Protein AF-0000000076519082 (afdb_homodimer)

Organism: Hydatigena taeniaeformis (NCBI:txid6205)

Radius of gyration: 48.95 Å; Cα contacts (8 Å, |Δi|>4): 158; chains: 2; bounding box: 69×138×195 Å

Structure (mmCIF, N/CA/C/O backbone):
data_AF-0000000076519082-model_v1
#
loop_
_entity.id
_entity.type
_entity.pdbx_description
1 polymer 'BHLH domain-contai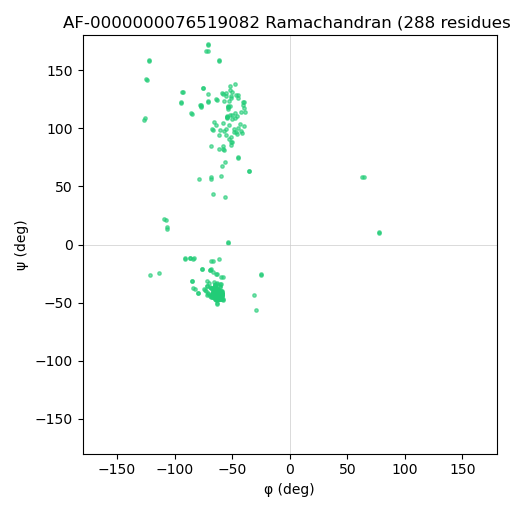ning protein'
#
loop_
_atom_site.group_PDB
_atom_site.id
_atom_site.type_symbol
_atom_site.label_atom_id
_atom_site.label_alt_id
_atom_site.label_comp_id
_atom_site.label_asym_id
_atom_site.label_entity_id
_atom_site.label_seq_id
_atom_site.pdbx_PDB_ins_code
_atom_site.Cartn_x
_atom_site.Cartn_y
_atom_site.Cartn_z
_atom_site.occupancy
_atom_site.B_iso_or_equiv
_atom_site.auth_seq_id
_atom_site.auth_comp_id
_atom_site.auth_asym_id
_atom_site.auth_atom_id
_atom_site.pdbx_PDB_model_num
ATOM 1 N N . MET A 1 1 ? -27.688 25.297 129.75 1 27.44 1 MET A N 1
ATOM 2 C CA . MET A 1 1 ? -27.562 26.375 128.875 1 27.44 1 MET A CA 1
ATOM 3 C C . MET A 1 1 ? -28.172 25.984 127.5 1 27.44 1 MET A C 1
ATOM 5 O O . MET A 1 1 ? -27.953 24.875 127 1 27.44 1 MET A O 1
ATOM 9 N N . GLU A 1 2 ? -29.281 26.625 127.125 1 27.69 2 GLU A N 1
ATOM 10 C CA . GLU A 1 2 ? -30.469 26.516 126.25 1 27.69 2 GLU A CA 1
ATOM 11 C C . GLU A 1 2 ? -30.094 26.578 124.812 1 27.69 2 GLU A C 1
ATOM 13 O O . GLU A 1 2 ? -29.719 27.641 124.312 1 27.69 2 GLU A O 1
ATOM 18 N N . PHE A 1 3 ? -29.219 25.641 124.375 1 32.06 3 PHE A N 1
ATOM 19 C CA . PHE A 1 3 ? -28.578 25.656 123.062 1 32.06 3 PHE A CA 1
ATOM 20 C C . PHE A 1 3 ? -29.609 25.641 121.938 1 32.06 3 PHE A C 1
ATOM 22 O O . PHE A 1 3 ? -30.266 24.609 121.688 1 32.06 3 PHE A O 1
ATOM 29 N N . LEU A 1 4 ? -30.375 26.766 121.812 1 27.61 4 LEU A N 1
ATOM 30 C CA . LEU A 1 4 ? -31.516 27.047 120.938 1 27.61 4 LEU A CA 1
ATOM 31 C C . LEU A 1 4 ? -31.156 26.781 119.5 1 27.61 4 LEU A C 1
ATOM 33 O O . LEU A 1 4 ? -30.016 27.031 119.062 1 27.61 4 LEU A O 1
ATOM 37 N N . GLY A 1 5 ? -31.797 25.828 118.812 1 29.09 5 GLY A N 1
ATOM 38 C CA . GLY A 1 5 ? -31.969 25.094 117.562 1 29.09 5 GLY A CA 1
ATOM 39 C C . GLY A 1 5 ? -32.25 25.984 116.375 1 29.09 5 GLY A C 1
ATOM 40 O O . GLY A 1 5 ? -33.375 25.984 115.875 1 29.09 5 GLY A O 1
ATOM 41 N N . MET A 1 6 ? -31.484 27.188 116.312 1 27.28 6 MET A N 1
ATOM 42 C CA . MET A 1 6 ? -32.031 28.203 115.438 1 27.28 6 MET A CA 1
ATOM 43 C C . MET A 1 6 ? -32.188 27.656 114.062 1 27.28 6 MET A C 1
ATOM 45 O O . MET A 1 6 ? -31.375 26.859 113.562 1 27.28 6 MET A O 1
ATOM 49 N N . HIS A 1 7 ? -33.375 27.688 113.5 1 26.06 7 HIS A N 1
ATOM 50 C CA . HIS A 1 7 ? -34.125 27.266 112.312 1 26.06 7 HIS A CA 1
ATOM 51 C C . HIS A 1 7 ? -33.656 27.953 111.062 1 26.06 7 HIS A C 1
ATOM 53 O O . HIS A 1 7 ? -34.25 27.828 110 1 26.06 7 HIS A O 1
ATOM 59 N N . ASP A 1 8 ? -32.312 28.141 110.75 1 27.12 8 ASP A N 1
ATOM 60 C CA . ASP A 1 8 ? -32.062 29.125 109.75 1 27.12 8 ASP A CA 1
ATOM 61 C C . ASP A 1 8 ? -32.656 28.656 108.375 1 27.12 8 ASP A C 1
ATOM 63 O O . ASP A 1 8 ? -32.5 27.5 108 1 27.12 8 ASP A O 1
ATOM 67 N N . THR A 1 9 ? -33.75 29.203 107.938 1 28.69 9 THR A N 1
ATOM 68 C CA . THR A 1 9 ? -34.656 29.094 106.812 1 28.69 9 THR A CA 1
ATOM 69 C C . THR A 1 9 ? -33.906 29.375 105.5 1 28.69 9 THR A C 1
ATOM 71 O O . THR A 1 9 ? -33.562 30.516 105.188 1 28.69 9 THR A O 1
ATOM 74 N N . SER A 1 10 ? -32.844 28.641 105.125 1 30.78 10 SER A N 1
ATOM 75 C CA . SER A 1 10 ? -32.031 28.953 104 1 30.78 10 SER A CA 1
ATOM 76 C C . SER A 1 10 ? -32.875 28.922 102.688 1 30.78 10 SER A C 1
ATOM 78 O O . SER A 1 10 ? -33.531 27.922 102.438 1 30.78 10 SER A O 1
ATOM 80 N N . SER A 1 11 ? -33.406 30.078 102.25 1 32.19 11 SER A N 1
ATOM 81 C CA . SER A 1 11 ? -34.25 30.391 101.125 1 32.19 11 SER A CA 1
ATOM 82 C C . SER A 1 11 ? -33.625 29.906 99.812 1 32.19 11 SER A C 1
ATOM 84 O O . SER A 1 11 ? -32.438 30.062 99.625 1 32.19 11 SER A O 1
ATOM 86 N N . PRO A 1 12 ? -34.188 28.891 99.188 1 33.72 12 PRO A N 1
ATOM 87 C CA . PRO A 1 12 ? -33.75 28.219 97.938 1 33.72 12 PRO A CA 1
ATOM 88 C C . PRO A 1 12 ? -33.656 29.172 96.75 1 33.72 12 PRO A C 1
ATOM 90 O O . PRO A 1 12 ? -34.625 29.906 96.5 1 33.72 12 PRO A O 1
ATOM 93 N N . ASN A 1 13 ? -32.531 29.969 96.562 1 27.84 13 ASN A N 1
ATOM 94 C CA . ASN A 1 13 ? -32.375 30.906 95.438 1 27.84 13 ASN A CA 1
ATOM 95 C C . ASN A 1 13 ? -32.719 30.266 94.125 1 27.84 13 ASN A C 1
ATOM 97 O O . ASN A 1 13 ? -32.219 29.172 93.812 1 27.84 13 ASN A O 1
ATOM 101 N N . THR A 1 14 ? -33.812 30.609 93.5 1 30.12 14 THR A N 1
ATOM 102 C CA . THR A 1 14 ? -34.469 30.297 92.25 1 30.12 14 THR A CA 1
ATOM 103 C C . THR A 1 14 ? -33.531 30.578 91.062 1 30.12 14 THR A C 1
ATOM 105 O O . THR A 1 14 ? -33.156 31.734 90.812 1 30.12 14 THR A O 1
ATOM 108 N N . GLN A 1 15 ? -32.5 29.766 90.875 1 27.22 15 GLN A N 1
ATOM 109 C CA . GLN A 1 15 ? -31.562 29.938 89.75 1 27.22 15 GLN A CA 1
ATOM 110 C C . GLN A 1 15 ? -32.281 30.062 88.438 1 27.22 15 GLN A C 1
ATOM 112 O O . GLN A 1 15 ? -33.094 29.203 88.062 1 27.22 15 GLN A O 1
ATOM 117 N N . SER A 1 16 ? -32.594 31.328 88 1 33.81 16 SER A N 1
ATOM 118 C CA . SER A 1 16 ? -33.219 31.688 86.75 1 33.81 16 SER A CA 1
ATOM 119 C C . SER A 1 16 ? -32.5 31.078 85.562 1 33.81 16 SER A C 1
ATOM 121 O O . SER A 1 16 ? -31.281 30.984 85.562 1 33.81 16 SER A O 1
ATOM 123 N N . SER A 1 17 ? -33.156 30.109 84.875 1 37.69 17 SER A N 1
ATOM 124 C CA . SER A 1 17 ? -32.688 29.344 83.75 1 37.69 17 SER A CA 1
ATOM 125 C C . SER A 1 17 ? -32.219 30.25 82.625 1 37.69 17 SER A C 1
ATOM 127 O O . SER A 1 17 ? -32.781 31.312 82.375 1 37.69 17 SER A O 1
ATOM 129 N N . PRO A 1 18 ? -30.875 30.281 82.375 1 43.44 18 PRO A N 1
ATOM 130 C CA . PRO A 1 18 ? -30.297 31.172 81.312 1 43.44 18 PRO A CA 1
ATOM 131 C C . PRO A 1 18 ? -31.062 31.141 80 1 43.44 18 PRO A C 1
ATOM 133 O O . PRO A 1 18 ? -31.734 30.156 79.75 1 43.44 18 PRO A O 1
ATOM 136 N N . PRO A 1 19 ? -31.469 32.281 79.5 1 44.75 19 PRO A N 1
ATOM 137 C CA . PRO A 1 19 ? -32.281 32.375 78.25 1 44.75 19 PRO A CA 1
ATOM 138 C C . PRO A 1 19 ? -31.734 31.562 77.125 1 44.75 19 PRO A C 1
ATOM 140 O O . PRO A 1 19 ? -30.547 31.25 77.125 1 44.75 19 PRO A O 1
ATOM 143 N N . PRO A 1 20 ? -32.625 30.875 76.375 1 45.44 20 PRO A N 1
ATOM 144 C CA . PRO A 1 20 ? -32.219 29.953 75.312 1 45.44 20 PRO A CA 1
ATOM 145 C C . PRO A 1 20 ? -31.312 30.609 74.25 1 45.44 20 PRO A C 1
ATOM 147 O O . PRO A 1 20 ? -31.328 31.828 74.125 1 45.44 20 PRO A O 1
ATOM 150 N N . PRO A 1 21 ? -30.141 30.016 73.938 1 44.5 21 PRO A N 1
ATOM 151 C CA . PRO A 1 21 ? -29.125 30.562 73.062 1 44.5 21 PRO A CA 1
ATOM 152 C C . PRO A 1 21 ? -29.734 31.016 71.688 1 44.5 21 PRO A C 1
ATOM 154 O O . PRO A 1 21 ? -30.766 30.516 71.312 1 44.5 21 PRO A O 1
ATOM 157 N N . PRO A 1 22 ? -29.516 32.281 71.25 1 41.47 22 PRO A N 1
ATOM 158 C CA . PRO A 1 22 ? -30.094 32.844 70 1 41.47 22 PRO A CA 1
ATOM 159 C C . PRO A 1 22 ? -29.859 31.953 68.812 1 41.47 22 PRO A C 1
ATOM 161 O O . PRO A 1 22 ? -28.922 31.156 68.75 1 41.47 22 PRO A O 1
ATOM 164 N N . LEU A 1 23 ? -30.938 31.562 68 1 37.94 23 LEU A N 1
ATOM 165 C CA . LEU A 1 23 ? -31 30.781 66.75 1 37.94 23 LEU A CA 1
ATOM 166 C C . LEU A 1 23 ? -30.031 31.328 65.688 1 37.94 23 LEU A C 1
ATOM 168 O O . LEU A 1 23 ? -30.031 32.531 65.438 1 37.94 23 LEU A O 1
ATOM 172 N N . CYS A 1 24 ? -28.766 30.859 65.688 1 39.31 24 CYS A N 1
ATOM 173 C CA . CYS A 1 24 ? -27.781 31.234 64.688 1 39.31 24 CYS A CA 1
ATOM 174 C C . CYS A 1 24 ? -28.359 31.188 63.25 1 39.31 24 CYS A C 1
ATOM 176 O O . CYS A 1 24 ? -29 30.203 62.875 1 39.31 24 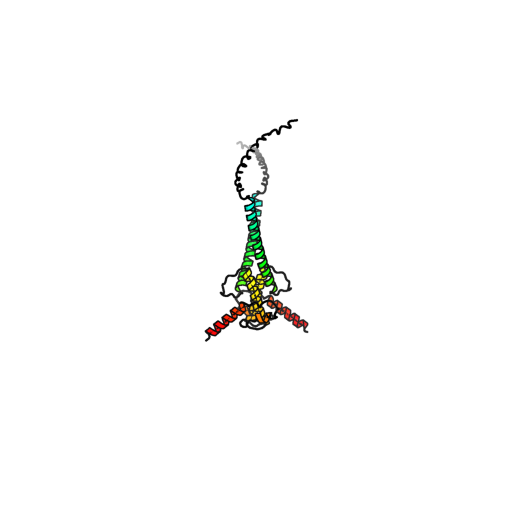CYS A O 1
ATOM 178 N N . ALA A 1 25 ? -28.734 32.344 62.688 1 40.88 25 ALA A N 1
ATOM 179 C CA . ALA A 1 25 ? -29.156 32.531 61.312 1 40.88 25 ALA A CA 1
ATOM 180 C C . ALA A 1 25 ? -28.172 31.875 60.344 1 40.88 25 ALA A C 1
ATOM 182 O O . ALA A 1 25 ? -26.969 32.062 60.469 1 40.88 25 ALA A O 1
ATOM 183 N N . SER A 1 26 ? -28.484 30.656 59.844 1 39.84 26 SER A N 1
ATOM 184 C CA . SER A 1 26 ? -27.75 29.938 58.844 1 39.84 26 SER A CA 1
ATOM 185 C C . SER A 1 26 ? -27.484 30.812 57.625 1 39.84 26 SER A C 1
ATOM 187 O O . SER A 1 26 ? -28.406 31.359 57.031 1 39.84 26 SER A O 1
ATOM 189 N N . ALA A 1 27 ? -26.375 31.625 57.656 1 44.94 27 ALA A N 1
ATOM 190 C CA . ALA A 1 27 ? -25.953 32.375 56.469 1 44.94 27 ALA A CA 1
ATOM 191 C C . ALA A 1 27 ? -25.922 31.484 55.219 1 44.94 27 ALA A C 1
ATOM 193 O O . ALA A 1 27 ? -25.547 30.312 55.312 1 44.94 27 ALA A O 1
ATOM 194 N N . SER A 1 28 ? -26.828 31.75 54.219 1 49.25 28 SER A N 1
ATOM 195 C CA . SER A 1 28 ? -26.922 31.109 52.906 1 49.25 28 SER A CA 1
ATOM 196 C C . SER A 1 28 ? -25.578 31.094 52.219 1 49.25 28 SER A C 1
ATOM 198 O O . SER A 1 28 ? -24.844 32.094 52.219 1 49.25 28 SER A O 1
ATOM 200 N N . PRO A 1 29 ? -24.938 29.953 52.031 1 51.03 29 PRO A N 1
ATOM 201 C CA . PRO A 1 29 ? -23.672 29.906 51.281 1 51.03 29 PRO A CA 1
ATOM 202 C C . PRO A 1 29 ? -23.719 30.703 50 1 51.03 29 PRO A C 1
ATOM 204 O O . PRO A 1 29 ? -24.719 30.656 49.281 1 51.03 29 PRO A O 1
ATOM 207 N N . SER A 1 30 ? -23.281 31.953 49.969 1 49.53 30 SER A N 1
ATOM 208 C CA . SER A 1 30 ? -23.125 32.719 48.719 1 49.53 30 SER A CA 1
ATOM 209 C C . SER A 1 30 ? -22.5 31.859 47.625 1 49.53 30 SER A C 1
ATOM 211 O O . SER A 1 30 ? -21.453 31.25 47.844 1 49.53 30 SER A O 1
ATOM 213 N N . LEU A 1 31 ? -23.266 31.266 46.719 1 49.94 31 LEU A N 1
ATOM 214 C CA . LEU A 1 31 ? -22.844 30.578 45.5 1 49.94 31 LEU A CA 1
ATOM 215 C C . LEU A 1 31 ? -21.797 31.391 44.781 1 49.94 31 LEU A C 1
ATOM 217 O O . LEU A 1 31 ? -22.078 32.5 44.281 1 49.94 31 LEU A O 1
ATOM 221 N N . MET A 1 32 ? -20.531 31.453 45.219 1 55.25 32 MET A N 1
ATOM 222 C CA . MET A 1 32 ? -19.469 32.031 44.375 1 55.25 32 MET A CA 1
ATOM 223 C C . MET A 1 32 ? -19.641 31.609 42.938 1 55.25 32 MET A C 1
ATOM 225 O O . MET A 1 32 ? -19.984 30.469 42.625 1 55.25 32 MET A O 1
ATOM 229 N N . PRO A 1 33 ? -19.812 32.5 42 1 58.88 33 PRO A N 1
ATOM 230 C CA . PRO A 1 33 ? -19.906 32.125 40.594 1 58.88 33 PRO A CA 1
ATOM 231 C C . PRO A 1 33 ? -18.797 31.141 40.188 1 58.88 33 PRO A C 1
ATOM 233 O O . PRO A 1 33 ? -17.734 31.109 40.812 1 58.88 33 PRO A O 1
ATOM 236 N N . PRO A 1 34 ? -19.125 30.125 39.625 1 59.34 34 PRO A N 1
ATOM 237 C CA . PRO A 1 34 ? -18.031 29.234 39.188 1 59.34 34 PRO A CA 1
ATOM 238 C C . PRO A 1 34 ? -16.844 30 38.625 1 59.34 34 PRO A C 1
ATOM 240 O O . PRO A 1 34 ? -17.031 30.953 37.844 1 59.34 34 PRO A O 1
ATOM 243 N N . HIS A 1 35 ? -15.758 30.25 39.188 1 58.94 35 HIS A N 1
ATOM 244 C CA . HIS A 1 35 ? -14.523 30.938 38.844 1 58.94 35 HIS A CA 1
ATOM 245 C C . HIS A 1 35 ? -14.125 30.672 37.406 1 58.94 35 HIS A C 1
ATOM 247 O O . HIS A 1 35 ? -14.242 29.531 36.938 1 58.94 35 HIS A O 1
ATOM 253 N N . ARG A 1 36 ? -14.141 31.75 36.5 1 66.75 36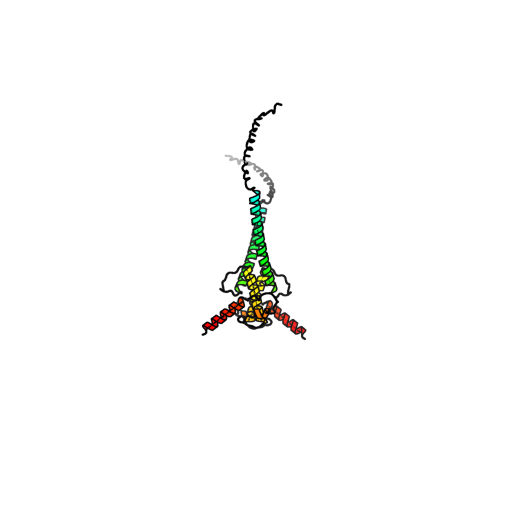 ARG A N 1
ATOM 254 C CA . ARG A 1 36 ? -13.609 31.797 35.125 1 66.75 36 ARG A CA 1
ATOM 255 C C . ARG A 1 36 ? -12.5 30.766 34.938 1 66.75 36 ARG A C 1
ATOM 257 O O . ARG A 1 36 ? -12.352 30.188 33.875 1 66.75 36 ARG A O 1
ATOM 264 N N . SER A 1 37 ? -11.883 30.484 36.094 1 75.75 37 SER A N 1
ATOM 265 C CA . SER A 1 37 ? -10.75 29.562 36.062 1 75.75 37 SER A CA 1
ATOM 266 C C . SER A 1 37 ? -11.195 28.141 35.719 1 75.75 37 SER A C 1
ATOM 268 O O . SER A 1 37 ? -10.5 27.438 34.969 1 75.75 37 SER A O 1
ATOM 270 N N . ASP A 1 38 ? -12.461 28.016 35.969 1 80.06 38 ASP A N 1
ATOM 271 C CA . ASP A 1 38 ? -12.922 26.641 35.812 1 80.06 38 ASP A CA 1
ATOM 272 C C . ASP A 1 38 ? -13.25 26.359 34.344 1 80.06 38 ASP A C 1
ATOM 274 O O . ASP A 1 38 ? -12.914 25.297 33.812 1 80.06 38 ASP A O 1
ATOM 278 N N . LYS A 1 39 ? -13.812 27.391 33.688 1 86.94 39 LYS A N 1
ATOM 279 C CA . LYS A 1 39 ? -14.188 27.219 32.281 1 86.94 39 LYS A CA 1
ATOM 280 C C . LYS A 1 39 ? -12.961 27.188 31.375 1 86.94 39 LYS A C 1
ATOM 282 O O . LYS A 1 39 ? -12.891 26.391 30.453 1 86.94 39 LYS A O 1
ATOM 287 N N . THR A 1 40 ? -11.992 28.094 31.734 1 88.12 40 THR A N 1
ATOM 288 C CA . THR A 1 40 ? -10.75 28.109 30.969 1 88.12 40 THR A CA 1
ATOM 289 C C . THR A 1 40 ? -10 26.797 31.125 1 88.12 40 THR A C 1
ATOM 291 O O . THR A 1 40 ? -9.477 26.25 30.156 1 88.12 40 THR A O 1
ATOM 294 N N . ASP A 1 41 ? -10.023 26.359 32.375 1 90.5 41 ASP A N 1
ATOM 295 C CA . ASP A 1 41 ? -9.367 25.078 32.656 1 90.5 41 ASP A CA 1
ATOM 296 C C . ASP A 1 41 ? -10.039 23.938 31.906 1 90.5 41 ASP A C 1
ATOM 298 O O . ASP A 1 41 ? -9.367 23.031 31.406 1 90.5 41 ASP A O 1
ATOM 302 N N . LEU A 1 42 ? -11.305 23.969 31.797 1 91.62 42 LEU A N 1
ATOM 303 C CA . LEU A 1 42 ? -12.047 22.938 31.094 1 91.62 42 LEU A CA 1
ATOM 304 C C . LEU A 1 42 ? -11.734 22.984 29.594 1 91.62 42 LEU A C 1
ATOM 306 O O . LEU A 1 42 ? -11.547 21.938 28.969 1 91.62 42 LEU A O 1
ATOM 310 N N . ARG A 1 43 ? -11.734 24.172 29.047 1 94 43 ARG A N 1
ATOM 311 C CA . ARG A 1 43 ? -11.43 24.328 27.625 1 94 43 ARG A CA 1
ATOM 312 C C . ARG A 1 43 ? -10.039 23.781 27.312 1 94 43 ARG A C 1
ATOM 314 O O . ARG A 1 43 ? -9.844 23.156 26.266 1 94 43 ARG A O 1
ATOM 321 N N . LEU A 1 44 ? -9.109 24.078 28.188 1 94.81 44 LEU A N 1
ATOM 322 C CA . LEU A 1 44 ? -7.746 23.594 27.984 1 94.81 44 LEU A CA 1
ATOM 323 C C . LEU A 1 44 ? -7.699 22.062 28.062 1 94.81 44 LEU A C 1
ATOM 325 O O . LEU A 1 44 ? -6.969 21.438 27.297 1 94.81 44 LEU A O 1
ATOM 329 N N . ARG A 1 45 ? -8.484 21.547 28.906 1 94.38 45 ARG A N 1
ATOM 330 C CA . ARG A 1 45 ? -8.539 20.094 29.047 1 94.38 45 ARG A CA 1
ATOM 331 C C . ARG A 1 45 ? -9.117 19.453 27.797 1 94.38 45 ARG A C 1
ATOM 333 O O . ARG A 1 45 ? -8.633 18.406 27.359 1 94.38 45 ARG A O 1
ATOM 340 N N . ILE A 1 46 ? -10.117 20.016 27.281 1 95.94 46 ILE A N 1
ATOM 341 C CA . ILE A 1 46 ? -10.758 19.5 26.078 1 95.94 46 ILE A CA 1
ATOM 342 C C . ILE A 1 46 ? -9.781 19.578 24.906 1 95.94 46 ILE A C 1
ATOM 344 O O . ILE A 1 46 ? -9.664 18.625 24.125 1 95.94 46 ILE A O 1
ATOM 348 N N . LYS A 1 47 ? -9.133 20.719 24.828 1 96.38 47 LYS A N 1
ATOM 349 C CA . LYS A 1 47 ? -8.148 20.891 23.766 1 96.38 47 LYS A CA 1
ATOM 350 C C . LYS A 1 47 ? -7.043 19.844 23.859 1 96.38 47 LYS A C 1
ATOM 352 O O . LYS A 1 47 ? -6.613 19.281 22.859 1 96.38 47 LYS A O 1
ATOM 357 N N . HIS A 1 48 ? -6.539 19.594 25.016 1 96.75 48 HIS A N 1
ATOM 358 C CA . HIS A 1 48 ? -5.484 18.609 25.25 1 96.75 48 HIS A CA 1
ATOM 359 C C . HIS A 1 48 ? -5.949 17.203 24.875 1 96.75 48 HIS A C 1
ATOM 361 O O . HIS A 1 48 ? -5.191 16.422 24.297 1 96.75 48 HIS A O 1
ATOM 367 N N . ALA A 1 49 ? -7.125 16.953 25.203 1 97.62 49 ALA A N 1
ATOM 368 C CA . ALA A 1 49 ? -7.684 15.641 24.906 1 97.62 49 ALA A CA 1
ATOM 369 C C . ALA A 1 49 ? -7.836 15.445 23.391 1 97.62 49 ALA A C 1
ATOM 371 O O . ALA A 1 49 ? -7.559 14.367 22.875 1 97.62 49 ALA A O 1
ATOM 372 N N . MET A 1 50 ? -8.312 16.453 22.688 1 97.81 50 MET A N 1
ATOM 373 C CA . MET A 1 50 ? -8.469 16.391 21.234 1 97.81 50 MET A CA 1
ATOM 374 C C . MET A 1 50 ? -7.113 16.188 20.562 1 97.81 50 MET A C 1
ATOM 376 O O . MET A 1 50 ? -6.996 15.398 19.625 1 97.81 50 MET A O 1
ATOM 380 N N . ASN A 1 51 ? -6.18 16.891 21.031 1 97.69 51 ASN A N 1
ATOM 381 C CA . ASN A 1 51 ? -4.828 16.781 20.5 1 97.69 51 ASN A CA 1
ATOM 382 C C . ASN A 1 51 ? -4.242 15.391 20.719 1 97.69 51 ASN A C 1
ATOM 384 O O . ASN A 1 51 ? -3.537 14.859 19.859 1 97.69 51 ASN A O 1
ATOM 388 N N . ALA A 1 52 ? -4.547 14.906 21.891 1 97.94 52 ALA A N 1
ATOM 389 C CA . ALA A 1 52 ? -4.055 13.562 22.219 1 97.94 52 ALA A CA 1
ATOM 390 C C . ALA A 1 52 ? -4.676 12.523 21.297 1 97.94 52 ALA A C 1
ATOM 392 O O . ALA A 1 52 ? -4 11.578 20.875 1 97.94 52 ALA A O 1
ATOM 393 N N . ARG A 1 53 ? -5.938 12.664 21.016 1 97.5 53 ARG A N 1
ATOM 394 C CA . ARG A 1 53 ? -6.617 11.75 20.109 1 97.5 53 ARG A CA 1
ATOM 395 C C . ARG A 1 53 ? -6.02 11.82 18.719 1 97.5 53 ARG A C 1
ATOM 397 O O . ARG A 1 53 ? -5.812 10.797 18.062 1 97.5 53 ARG A O 1
ATOM 404 N N . GLU A 1 54 ? -5.727 13.023 18.297 1 96.75 54 GLU A N 1
ATOM 405 C CA . GLU A 1 54 ? -5.156 13.219 16.969 1 96.75 54 GLU A CA 1
ATOM 406 C C . GLU A 1 54 ? -3.74 12.656 16.891 1 96.75 54 GLU A C 1
ATOM 408 O O . GLU A 1 54 ? -3.342 12.102 15.867 1 96.75 54 GLU A O 1
ATOM 413 N N . ARG A 1 55 ? -3.018 12.789 17.906 1 97.44 55 ARG A N 1
ATOM 414 C CA . ARG A 1 55 ? -1.67 12.234 17.969 1 97.44 55 ARG A CA 1
ATOM 415 C C . ARG A 1 55 ? -1.701 10.711 17.859 1 97.44 55 ARG A C 1
ATOM 417 O O . ARG A 1 55 ? -0.867 10.117 17.172 1 97.44 55 ARG A O 1
ATOM 424 N N . THR A 1 56 ? -2.678 10.18 18.547 1 97.69 56 THR A N 1
ATOM 425 C CA . THR A 1 56 ? -2.84 8.734 18.484 1 97.69 56 THR A CA 1
ATOM 426 C C . THR A 1 56 ? -3.225 8.289 17.078 1 97.69 56 THR A C 1
ATOM 428 O O . THR A 1 56 ? -2.736 7.273 16.578 1 97.69 56 THR A O 1
ATOM 431 N N . ARG A 1 57 ? -4.09 8.969 16.453 1 97.06 57 ARG A N 1
ATOM 432 C CA . ARG A 1 57 ? -4.52 8.664 15.086 1 97.06 57 ARG A CA 1
ATOM 433 C C . ARG A 1 57 ? -3.34 8.711 14.117 1 97.06 57 ARG A C 1
ATOM 435 O O . ARG A 1 57 ? -3.158 7.809 13.305 1 97.06 57 ARG A O 1
ATOM 442 N N . THR A 1 58 ? -2.57 9.75 14.234 1 97.12 58 THR A N 1
ATOM 443 C CA . THR A 1 58 ? -1.401 9.914 13.375 1 97.12 58 THR A CA 1
ATOM 444 C C . THR A 1 58 ? -0.392 8.797 13.617 1 97.12 58 THR A C 1
ATOM 446 O O . THR A 1 58 ? 0.22 8.297 12.672 1 97.12 58 THR A O 1
ATOM 449 N N . ALA A 1 59 ? -0.203 8.453 14.883 1 98.06 59 ALA A N 1
ATOM 450 C CA . ALA A 1 59 ? 0.717 7.375 15.227 1 98.06 59 ALA A CA 1
ATOM 451 C C . ALA A 1 59 ? 0.277 6.059 14.586 1 98.06 59 ALA A C 1
ATOM 453 O O . ALA A 1 59 ? 1.109 5.285 14.109 1 98.06 59 ALA A O 1
ATOM 454 N N . SER A 1 60 ? -0.988 5.797 14.602 1 98.38 60 SER A N 1
ATOM 455 C CA . SER A 1 60 ? -1.527 4.582 14 1 98.38 60 SER A CA 1
ATOM 456 C C . SER A 1 60 ? -1.271 4.547 12.5 1 98.38 60 SER A C 1
ATOM 458 O O . SER A 1 60 ? -0.955 3.494 11.938 1 98.38 60 SER A O 1
ATOM 460 N N . VAL A 1 61 ? -1.405 5.652 11.867 1 98.31 61 VAL A N 1
ATOM 461 C CA . VAL A 1 61 ? -1.17 5.742 10.43 1 98.31 61 VAL A CA 1
ATOM 462 C C . VAL A 1 61 ? 0.309 5.508 10.133 1 98.31 61 VAL A C 1
ATOM 464 O O . VAL A 1 61 ? 0.654 4.793 9.188 1 98.31 61 VAL A O 1
ATOM 467 N N . ASN A 1 62 ? 1.127 6.133 10.891 1 97.62 62 ASN A N 1
ATOM 468 C CA . ASN A 1 62 ? 2.564 5.941 10.734 1 97.62 62 ASN A CA 1
ATOM 469 C C . ASN A 1 62 ? 2.961 4.48 10.922 1 97.62 62 ASN A C 1
ATOM 471 O O . ASN A 1 62 ? 3.807 3.961 10.195 1 97.62 62 ASN A O 1
ATOM 475 N N . ASP A 1 63 ? 2.377 3.908 11.945 1 98.44 63 ASP A N 1
ATOM 476 C CA . ASP A 1 63 ? 2.621 2.486 12.156 1 98.44 63 ASP A CA 1
ATOM 477 C C . ASP A 1 63 ? 2.191 1.668 10.938 1 98.44 63 ASP A C 1
ATOM 479 O O . ASP A 1 63 ? 2.869 0.709 10.555 1 98.44 63 ASP A O 1
ATOM 483 N N . ALA A 1 64 ? 1.072 2.01 10.422 1 98.69 64 ALA A N 1
ATOM 484 C CA . ALA A 1 64 ? 0.569 1.295 9.25 1 98.69 64 ALA A CA 1
ATOM 485 C C . ALA A 1 64 ? 1.502 1.474 8.055 1 98.69 64 ALA A C 1
ATOM 487 O O . ALA A 1 64 ? 1.715 0.538 7.281 1 98.69 64 ALA A O 1
ATOM 488 N N . PHE A 1 65 ? 2.125 2.564 7.914 1 98.56 65 PHE A N 1
ATOM 489 C CA . PHE A 1 65 ? 3.121 2.797 6.875 1 98.56 65 PHE A CA 1
ATOM 490 C C . PHE A 1 65 ? 4.336 1.896 7.078 1 98.56 65 PHE A C 1
ATOM 492 O O . PHE A 1 65 ? 4.871 1.346 6.117 1 98.56 65 PHE A O 1
ATOM 499 N N . LEU A 1 66 ? 4.742 1.843 8.289 1 97.44 66 LEU A N 1
ATOM 500 C CA . LEU A 1 66 ? 5.91 1.024 8.594 1 97.44 66 LEU A CA 1
ATOM 501 C C . LEU A 1 66 ? 5.645 -0.443 8.273 1 97.44 66 LEU A C 1
ATOM 503 O O . LEU A 1 66 ? 6.512 -1.132 7.73 1 97.44 66 LEU A O 1
ATOM 507 N N . MET A 1 67 ? 4.457 -0.938 8.633 1 97.56 67 MET A N 1
ATOM 508 C CA . MET A 1 67 ? 4.086 -2.32 8.344 1 97.56 67 MET A CA 1
ATOM 509 C C . MET A 1 67 ? 4.07 -2.576 6.84 1 97.56 67 MET A C 1
ATOM 511 O O . MET A 1 67 ? 4.539 -3.617 6.375 1 97.56 67 MET A O 1
ATOM 515 N N . LEU A 1 68 ? 3.586 -1.619 6.156 1 98 68 LEU A N 1
ATOM 516 C CA . LEU A 1 68 ? 3.545 -1.737 4.703 1 98 68 LEU A CA 1
ATOM 517 C C . LEU A 1 68 ? 4.953 -1.75 4.121 1 98 68 LEU A C 1
ATOM 519 O O . LEU A 1 68 ? 5.258 -2.557 3.238 1 98 68 LEU A O 1
ATOM 523 N N . ARG A 1 69 ? 5.754 -0.914 4.598 1 97.12 69 ARG A N 1
ATOM 524 C CA . ARG A 1 69 ? 7.129 -0.796 4.125 1 97.12 69 ARG A CA 1
ATOM 525 C C . ARG A 1 69 ? 7.891 -2.104 4.32 1 97.12 69 ARG A C 1
ATOM 527 O O . ARG A 1 69 ? 8.734 -2.463 3.498 1 97.12 69 ARG A O 1
ATOM 534 N N . ARG A 1 70 ? 7.582 -2.762 5.316 1 96.06 70 ARG A N 1
ATOM 535 C CA . ARG A 1 70 ? 8.305 -3.982 5.664 1 96.06 70 ARG A CA 1
ATOM 536 C C . ARG A 1 70 ? 8.023 -5.094 4.66 1 96.06 70 ARG A C 1
ATOM 538 O O . ARG A 1 70 ? 8.812 -6.027 4.516 1 96.06 70 ARG A O 1
ATOM 545 N N . LEU A 1 71 ? 6.973 -5.047 3.953 1 96.31 71 LEU A N 1
ATOM 546 C CA . LEU A 1 71 ? 6.574 -6.109 3.035 1 96.31 71 LEU A CA 1
ATOM 547 C C . LEU A 1 71 ? 7.133 -5.859 1.639 1 96.31 71 LEU A C 1
ATOM 549 O O . LEU A 1 71 ? 7.09 -6.742 0.781 1 96.31 71 LEU A O 1
ATOM 553 N N . ILE A 1 72 ? 7.645 -4.652 1.423 1 96.88 72 ILE A N 1
ATOM 554 C CA . ILE A 1 72 ? 8.133 -4.293 0.096 1 96.88 72 ILE A CA 1
ATOM 555 C C . ILE A 1 72 ? 9.641 -4.551 0.016 1 96.88 72 ILE A C 1
ATOM 557 O O . ILE A 1 72 ? 10.414 -3.949 0.76 1 96.88 72 ILE A O 1
ATOM 561 N N . PRO A 1 73 ? 9.984 -5.367 -0.926 1 95.12 73 PRO A N 1
ATOM 562 C CA . PRO A 1 73 ? 11.422 -5.59 -1.067 1 95.12 73 PRO A CA 1
ATOM 563 C C . PRO A 1 73 ? 12.156 -4.375 -1.638 1 95.12 73 PRO A C 1
ATOM 565 O O . PRO A 1 73 ? 11.727 -3.812 -2.648 1 95.12 73 PRO A O 1
ATOM 568 N N . THR A 1 74 ? 13.055 -3.967 -0.921 1 93.5 74 THR A N 1
ATOM 569 C CA . THR A 1 74 ? 13.898 -2.867 -1.383 1 93.5 74 THR A CA 1
ATOM 570 C C . THR A 1 74 ? 15.367 -3.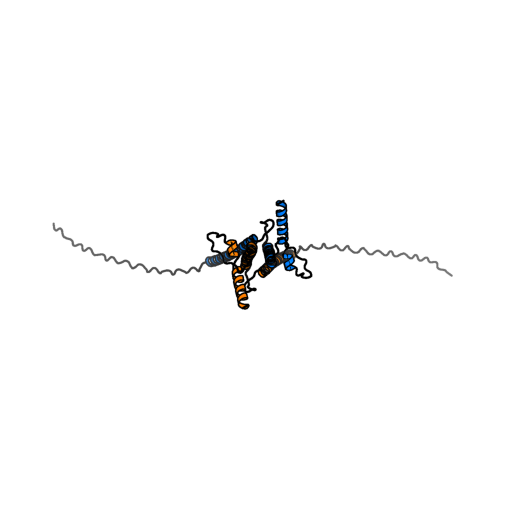279 -1.406 1 93.5 74 THR A C 1
ATOM 572 O O . THR A 1 74 ? 15.734 -4.301 -0.823 1 93.5 74 THR A O 1
ATOM 575 N N . GLN A 1 75 ? 16.203 -2.59 -2.193 1 89.62 75 GLN A N 1
ATOM 576 C CA . GLN A 1 75 ? 17.656 -2.809 -2.244 1 89.62 75 GLN A CA 1
ATOM 577 C C . GLN A 1 75 ? 18.406 -1.51 -1.991 1 89.62 75 GLN A C 1
ATOM 579 O O . GLN A 1 75 ? 18.391 -0.6 -2.822 1 89.62 75 GLN A O 1
ATOM 584 N N . PRO A 1 76 ? 19.047 -1.358 -0.85 1 89.56 76 PRO A N 1
ATOM 585 C CA . PRO A 1 76 ? 19.156 -2.34 0.23 1 89.56 76 PRO A CA 1
ATOM 586 C C . PRO A 1 76 ? 17.844 -2.545 0.987 1 89.56 76 PRO A C 1
ATOM 588 O O . PRO A 1 76 ? 16.922 -1.752 0.84 1 89.56 76 PRO A O 1
ATOM 591 N N . LEU A 1 77 ? 17.75 -3.625 1.812 1 86.44 77 LEU A N 1
ATOM 592 C CA . LEU A 1 77 ? 16.531 -4.047 2.48 1 86.44 77 LEU A CA 1
ATOM 593 C C . LEU A 1 77 ? 16.047 -2.984 3.469 1 86.44 77 LEU A C 1
ATOM 595 O O . LEU A 1 77 ? 14.852 -2.85 3.715 1 86.44 77 LEU A O 1
ATOM 599 N N . ASN A 1 78 ? 16.875 -2.148 4 1 86.75 78 ASN A N 1
ATOM 600 C CA . ASN A 1 78 ? 16.516 -1.17 5.02 1 86.75 78 ASN A CA 1
ATOM 601 C C . ASN A 1 78 ? 16.5 0.248 4.457 1 86.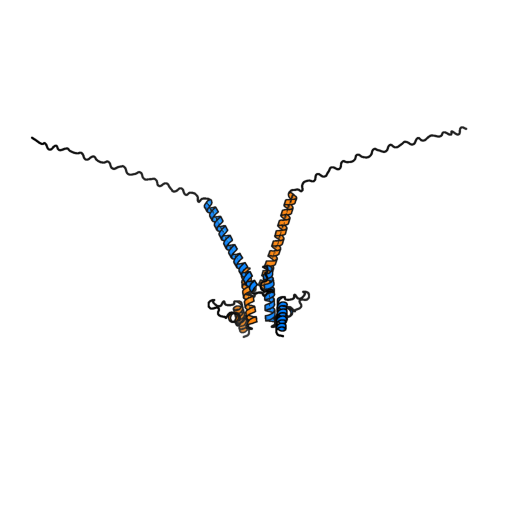75 78 ASN A C 1
ATOM 603 O O . ASN A 1 78 ? 16.625 1.219 5.203 1 86.75 78 ASN A O 1
ATOM 607 N N . ARG A 1 79 ? 16.375 0.359 3.256 1 91.19 79 ARG A N 1
ATOM 608 C CA . ARG A 1 79 ? 16.312 1.674 2.627 1 91.19 79 ARG A CA 1
ATOM 609 C C . ARG A 1 79 ? 15.148 2.488 3.188 1 91.19 79 ARG A C 1
ATOM 611 O O . ARG A 1 79 ? 14.016 2.006 3.248 1 91.19 79 ARG A O 1
ATOM 618 N N . LYS A 1 80 ? 15.43 3.666 3.572 1 93.06 80 LYS A N 1
ATOM 619 C CA . LYS A 1 80 ? 14.383 4.555 4.062 1 93.06 80 LYS A CA 1
ATOM 620 C C . LYS A 1 80 ? 13.547 5.105 2.91 1 93.06 80 LYS A C 1
ATOM 622 O O . LYS A 1 80 ? 14.086 5.457 1.858 1 93.06 80 LYS A O 1
ATOM 627 N N . LEU A 1 81 ? 12.297 5.09 3.08 1 96.44 81 LEU A N 1
ATOM 628 C CA . LEU A 1 81 ? 11.359 5.594 2.086 1 96.44 81 LEU A CA 1
ATOM 629 C C . LEU A 1 81 ? 10.453 6.66 2.689 1 96.44 81 LEU A C 1
ATOM 631 O O . LEU A 1 81 ? 10.07 6.566 3.857 1 96.44 81 LEU A O 1
ATOM 635 N N . SER A 1 82 ? 10.188 7.684 1.854 1 97.25 82 SER A N 1
ATOM 636 C CA . SER A 1 82 ? 9.141 8.617 2.25 1 97.25 82 SER A CA 1
ATOM 637 C C . SER A 1 82 ? 7.758 7.984 2.156 1 97.25 82 SER A C 1
ATOM 639 O O . SER A 1 82 ? 7.613 6.883 1.621 1 97.25 82 SER A O 1
ATOM 641 N N . LYS A 1 83 ? 6.805 8.773 2.67 1 97.19 83 LYS A N 1
ATOM 642 C CA . LYS A 1 83 ? 5.434 8.266 2.633 1 97.19 83 LYS A CA 1
ATOM 643 C C . LYS A 1 83 ? 4.957 8.078 1.195 1 97.19 83 LYS A C 1
ATOM 645 O O . LYS A 1 83 ? 4.363 7.047 0.864 1 97.19 83 LYS A O 1
ATOM 650 N N . ILE A 1 84 ? 5.184 9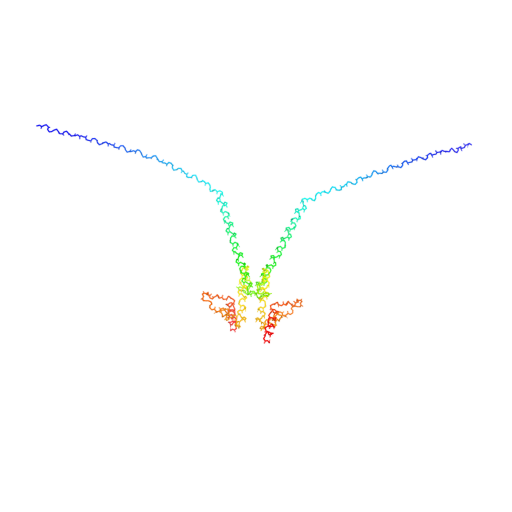.07 0.414 1 98.06 84 ILE A N 1
ATOM 651 C CA . ILE A 1 84 ? 4.727 9 -0.969 1 98.06 84 ILE A CA 1
ATOM 652 C C . ILE A 1 84 ? 5.48 7.898 -1.706 1 98.06 84 ILE A C 1
ATOM 654 O O . ILE A 1 84 ? 4.91 7.203 -2.551 1 98.06 84 ILE A O 1
ATOM 658 N N . GLU A 1 85 ? 6.789 7.793 -1.419 1 97.56 85 GLU A N 1
ATOM 659 C CA . GLU A 1 85 ? 7.586 6.73 -2.023 1 97.56 85 GLU A CA 1
ATOM 660 C C . GLU A 1 85 ? 7.055 5.352 -1.634 1 97.56 85 GLU A C 1
ATOM 662 O O . GLU A 1 85 ? 6.969 4.453 -2.475 1 97.56 85 GLU A O 1
ATOM 667 N N . THR A 1 86 ? 6.664 5.172 -0.395 1 98.38 86 THR A N 1
ATOM 668 C CA . THR A 1 86 ? 6.129 3.9 0.083 1 98.38 86 THR A CA 1
ATOM 669 C C . THR A 1 86 ? 4.84 3.547 -0.65 1 98.38 86 THR A C 1
ATOM 671 O O . THR A 1 86 ? 4.652 2.404 -1.074 1 98.38 86 THR A O 1
ATOM 674 N N . LEU A 1 87 ? 4.039 4.488 -0.815 1 98.75 87 LEU A N 1
ATOM 675 C CA . LEU A 1 87 ? 2.766 4.285 -1.496 1 98.75 87 LEU A CA 1
ATOM 676 C C . LEU A 1 87 ? 2.984 3.889 -2.951 1 98.75 87 LEU A C 1
ATOM 678 O O . LEU A 1 87 ? 2.365 2.939 -3.441 1 98.75 87 LEU A O 1
ATOM 682 N N . ARG A 1 88 ? 3.814 4.59 -3.617 1 97.94 88 ARG A N 1
ATOM 683 C CA . ARG A 1 88 ? 4.094 4.332 -5.027 1 97.94 88 ARG A CA 1
ATOM 684 C C . ARG A 1 88 ? 4.773 2.977 -5.211 1 97.94 88 ARG A C 1
ATOM 686 O O . ARG A 1 88 ? 4.438 2.23 -6.133 1 97.94 88 ARG A O 1
ATOM 693 N N . LEU A 1 89 ? 5.707 2.686 -4.332 1 97.5 89 LEU A N 1
ATOM 694 C CA . LEU A 1 89 ? 6.391 1.398 -4.402 1 97.5 89 LEU A CA 1
ATOM 695 C C . LEU A 1 89 ? 5.426 0.255 -4.105 1 97.5 89 LEU A C 1
ATOM 697 O O . LEU A 1 89 ? 5.512 -0.811 -4.719 1 97.5 89 LEU A O 1
ATOM 701 N N . ALA A 1 90 ? 4.551 0.513 -3.105 1 98.5 90 ALA A N 1
ATOM 702 C CA . ALA A 1 90 ? 3.551 -0.501 -2.785 1 98.5 90 ALA A CA 1
ATOM 703 C C . ALA A 1 90 ? 2.656 -0.787 -3.988 1 98.5 90 ALA A C 1
ATOM 705 O O . ALA A 1 90 ? 2.348 -1.944 -4.281 1 98.5 90 ALA A O 1
ATOM 706 N N . THR A 1 91 ? 2.27 0.246 -4.664 1 98.25 91 THR A N 1
ATOM 707 C CA . THR A 1 91 ? 1.451 0.114 -5.863 1 98.25 91 THR A CA 1
ATOM 708 C C . THR A 1 91 ? 2.184 -0.694 -6.934 1 98.25 91 THR A C 1
ATOM 710 O O . THR A 1 91 ? 1.616 -1.62 -7.516 1 98.25 91 THR A O 1
ATOM 713 N N . SER A 1 92 ? 3.398 -0.369 -7.164 1 97.19 92 SER A N 1
ATOM 714 C CA . SER A 1 92 ? 4.207 -1.07 -8.156 1 97.19 92 SER A CA 1
ATOM 715 C C . SER A 1 92 ? 4.43 -2.525 -7.758 1 97.19 92 SER A C 1
ATOM 717 O O . SER A 1 92 ? 4.449 -3.412 -8.617 1 97.19 92 SER A O 1
ATOM 719 N N . TYR A 1 93 ? 4.594 -2.729 -6.504 1 97.88 93 TYR A N 1
ATOM 720 C CA . TYR A 1 93 ? 4.844 -4.078 -6.016 1 97.88 93 TYR A CA 1
ATOM 721 C C . TYR A 1 93 ? 3.609 -4.957 -6.176 1 97.88 93 TYR A C 1
ATOM 723 O O . TYR A 1 93 ? 3.711 -6.113 -6.586 1 97.88 93 TYR A O 1
ATOM 731 N N . ILE A 1 94 ? 2.502 -4.418 -5.812 1 98.25 94 ILE A N 1
ATOM 732 C CA . ILE A 1 94 ? 1.257 -5.16 -5.988 1 98.25 94 ILE A CA 1
ATOM 733 C C . ILE A 1 94 ? 1.063 -5.504 -7.461 1 98.25 94 ILE A C 1
ATOM 735 O O . ILE A 1 94 ? 0.715 -6.641 -7.801 1 98.25 94 ILE A O 1
ATOM 739 N N . ALA A 1 95 ? 1.312 -4.543 -8.352 1 96.31 95 ALA A N 1
ATOM 740 C CA . ALA A 1 95 ? 1.218 -4.789 -9.781 1 96.31 95 ALA A CA 1
ATOM 741 C C . ALA A 1 95 ? 2.182 -5.891 -10.219 1 96.31 95 ALA A C 1
ATOM 743 O O . ALA A 1 95 ? 1.836 -6.734 -11.047 1 96.31 95 ALA A O 1
ATOM 744 N N . HIS A 1 96 ? 3.312 -5.844 -9.664 1 96.12 96 HIS A N 1
ATOM 745 C CA . HIS A 1 96 ? 4.324 -6.855 -9.953 1 96.12 96 HIS A CA 1
ATOM 746 C C . HIS A 1 96 ? 3.859 -8.242 -9.516 1 96.12 96 HIS A C 1
ATOM 748 O O . HIS A 1 96 ? 3.932 -9.195 -10.297 1 96.12 96 HIS A O 1
ATOM 754 N N . LEU A 1 97 ? 3.4 -8.375 -8.289 1 97.31 97 LEU A N 1
ATOM 755 C CA . LEU A 1 97 ? 2.92 -9.648 -7.766 1 97.31 97 LEU A CA 1
ATOM 756 C C . LEU A 1 97 ? 1.762 -10.18 -8.602 1 97.31 97 LEU A C 1
ATOM 758 O O . LEU A 1 97 ? 1.702 -11.375 -8.898 1 97.31 97 LEU A O 1
ATOM 762 N N . ASN A 1 98 ? 0.921 -9.281 -8.977 1 96.25 98 ASN A N 1
ATOM 763 C CA . ASN A 1 98 ? -0.21 -9.68 -9.812 1 96.25 98 ASN A CA 1
ATOM 764 C C . ASN A 1 98 ? 0.246 -10.172 -11.18 1 96.25 98 ASN A C 1
ATOM 766 O O . ASN A 1 98 ? -0.333 -11.117 -11.727 1 96.25 98 ASN A O 1
ATOM 770 N N . SER A 1 99 ? 1.199 -9.477 -11.695 1 95.38 99 SER A N 1
ATOM 771 C CA . SER A 1 99 ? 1.72 -9.891 -12.992 1 95.38 99 SER A CA 1
ATOM 772 C C . SER A 1 99 ? 2.268 -11.312 -12.945 1 95.38 99 SER A C 1
ATOM 774 O O . SER A 1 99 ? 2.068 -12.094 -13.883 1 95.38 99 SER A O 1
ATOM 776 N N . ILE A 1 100 ? 2.977 -11.625 -11.906 1 96.75 100 ILE A N 1
ATOM 777 C CA . ILE A 1 100 ? 3.521 -12.969 -11.742 1 96.75 100 ILE A CA 1
ATOM 778 C C . ILE A 1 100 ? 2.381 -13.984 -11.648 1 96.75 100 ILE A C 1
ATOM 780 O O . ILE A 1 100 ? 2.414 -15.023 -12.297 1 96.75 100 ILE A O 1
ATOM 784 N N . LEU A 1 101 ? 1.379 -13.68 -10.898 1 96 101 LEU A N 1
ATOM 785 C CA . LEU A 1 101 ? 0.276 -14.602 -10.633 1 96 101 LEU A CA 1
ATOM 786 C C . LEU A 1 101 ? -0.547 -14.836 -11.898 1 96 101 LEU A C 1
ATOM 788 O O . LEU A 1 101 ? -0.987 -15.961 -12.156 1 96 101 LEU A O 1
ATOM 792 N N . VAL A 1 102 ? -0.727 -13.844 -12.688 1 94.12 102 VAL A N 1
ATOM 793 C CA . VAL A 1 102 ? -1.599 -13.922 -13.859 1 94.12 102 VAL A CA 1
ATOM 794 C C . VAL A 1 102 ? -0.869 -14.625 -15 1 94.12 102 VAL A C 1
ATOM 796 O O . VAL A 1 102 ? -1.458 -15.445 -15.711 1 94.12 102 VAL A O 1
ATOM 799 N N . THR A 1 103 ? 0.372 -14.32 -15.18 1 94.12 103 THR A N 1
ATOM 800 C CA . THR A 1 103 ? 1.121 -14.859 -16.312 1 94.12 103 THR A CA 1
ATOM 801 C C . THR A 1 103 ? 1.689 -16.234 -15.969 1 94.12 103 THR A C 1
ATOM 803 O O . THR A 1 103 ? 1.91 -17.062 -16.859 1 94.12 103 THR A O 1
ATOM 806 N N . GLY A 1 104 ? 2.002 -16.438 -14.719 1 94.81 104 GLY A N 1
ATOM 807 C CA . GLY A 1 104 ? 2.678 -17.656 -14.297 1 94.81 104 GLY A CA 1
ATOM 808 C C . GLY A 1 104 ? 4.164 -17.641 -14.609 1 94.81 104 GLY A C 1
ATOM 809 O O . GLY A 1 104 ? 4.828 -18.672 -14.492 1 94.81 104 GLY A O 1
ATOM 810 N N . ILE A 1 105 ? 4.66 -16.5 -15.008 1 94.5 105 ILE A N 1
ATOM 811 C CA . ILE A 1 105 ? 6.066 -16.328 -15.352 1 94.5 105 ILE A CA 1
ATOM 812 C C . ILE A 1 105 ? 6.84 -15.844 -14.125 1 94.5 105 ILE A C 1
ATOM 814 O O . ILE A 1 105 ? 6.391 -14.945 -13.414 1 94.5 105 ILE A O 1
ATOM 818 N N . PRO A 1 106 ? 7.93 -16.5 -13.883 1 94.5 106 PRO A N 1
ATOM 819 C CA . PRO A 1 106 ? 8.703 -16.062 -12.719 1 94.5 106 PRO A CA 1
ATOM 820 C C . PRO A 1 106 ? 9.195 -14.617 -12.859 1 94.5 106 PRO A C 1
ATOM 822 O O . PRO A 1 106 ? 9.375 -14.133 -13.977 1 94.5 106 PRO A O 1
ATOM 825 N N . ALA A 1 107 ? 9.5 -14.023 -11.711 1 94 107 ALA A N 1
ATOM 826 C CA . ALA A 1 107 ? 9.891 -12.617 -11.656 1 94 107 ALA A CA 1
ATOM 827 C C . ALA A 1 107 ? 11.148 -12.367 -12.477 1 94 107 ALA A C 1
ATOM 829 O O . ALA A 1 107 ? 11.305 -11.305 -13.086 1 94 107 ALA A O 1
ATOM 830 N N . SER A 1 108 ? 12.07 -13.312 -12.484 1 92.69 108 SER A N 1
ATOM 831 C CA . SER A 1 108 ? 13.352 -13.141 -13.164 1 92.69 108 SER A CA 1
ATOM 832 C C . SER A 1 108 ? 13.18 -13.062 -14.672 1 92.69 108 SER A C 1
ATOM 834 O O . SER A 1 108 ? 14.078 -12.609 -15.383 1 92.69 108 SER A O 1
ATOM 836 N N . GLU A 1 109 ? 12.031 -13.422 -15.18 1 93.5 109 GLU A N 1
ATOM 837 C CA . GLU A 1 109 ? 11.773 -13.438 -16.609 1 93.5 109 GLU A CA 1
ATOM 838 C C . GLU A 1 109 ? 10.867 -12.281 -17.031 1 93.5 109 GLU A C 1
ATOM 840 O O . GLU A 1 109 ? 10.242 -12.328 -18.094 1 93.5 109 GLU A O 1
ATOM 845 N N . GLN A 1 110 ? 10.68 -11.367 -16.234 1 90.56 110 GLN A N 1
ATOM 846 C CA . GLN A 1 110 ? 10.031 -10.086 -16.484 1 90.56 110 GLN A CA 1
ATOM 847 C C . GLN A 1 110 ? 8.562 -10.273 -16.844 1 90.56 110 GLN A C 1
ATOM 849 O O . GLN A 1 110 ? 8.102 -9.773 -17.875 1 90.56 110 GLN A O 1
ATOM 854 N N . PRO A 1 111 ? 7.801 -10.875 -16.016 1 92.94 111 PRO A N 1
ATOM 855 C CA . PRO A 1 111 ? 6.367 -11.078 -16.25 1 92.94 111 PRO A CA 1
ATOM 856 C C . PRO A 1 111 ? 5.605 -9.766 -16.422 1 92.94 111 PRO A C 1
ATOM 858 O O . PRO A 1 111 ? 4.59 -9.719 -17.109 1 92.94 111 PRO A O 1
ATOM 861 N N . CYS A 1 112 ? 6.078 -8.656 -15.82 1 92.81 112 CYS A N 1
ATOM 862 C CA . CYS A 1 112 ? 5.391 -7.371 -15.859 1 92.81 112 CYS A CA 1
ATOM 863 C C . CYS A 1 112 ? 5.34 -6.816 -17.281 1 92.81 112 CYS A C 1
ATOM 865 O O . CYS A 1 112 ? 4.379 -6.145 -17.656 1 92.81 112 CYS A O 1
ATOM 867 N N . LEU A 1 113 ? 6.359 -7.012 -17.984 1 87.38 113 LEU A N 1
ATOM 868 C CA . LEU A 1 113 ? 6.395 -6.57 -19.375 1 87.38 113 LEU A CA 1
ATOM 869 C C . LEU A 1 113 ? 5.387 -7.348 -20.219 1 87.38 113 LEU A C 1
ATOM 871 O O . LEU A 1 113 ? 4.773 -6.789 -21.141 1 87.38 113 LEU A O 1
ATOM 875 N N . ARG A 1 114 ? 5.262 -8.641 -19.938 1 84.19 114 ARG A N 1
ATOM 876 C CA . ARG A 1 114 ? 4.375 -9.516 -20.703 1 84.19 114 ARG A CA 1
ATOM 877 C C . ARG A 1 114 ? 2.914 -9.242 -20.359 1 84.19 114 ARG A C 1
ATOM 879 O O . ARG A 1 114 ? 2.033 -9.398 -21.219 1 84.19 114 ARG A O 1
ATOM 886 N N . HIS A 1 115 ? 2.662 -9 -19.094 1 83.31 115 HIS A N 1
ATOM 887 C CA . HIS A 1 115 ? 1.304 -8.727 -18.641 1 83.31 115 HIS A CA 1
ATOM 888 C C . HIS A 1 115 ? 0.761 -7.441 -19.266 1 83.31 115 HIS A C 1
ATOM 890 O O . HIS A 1 115 ? -0.41 -7.379 -19.641 1 83.31 115 HIS A O 1
ATOM 896 N N . HIS A 1 116 ? 1.507 -6.422 -19.25 1 70.06 116 HIS A N 1
ATOM 897 C CA . HIS A 1 116 ? 1.061 -5.129 -19.75 1 70.06 116 HIS A CA 1
ATOM 898 C C . HIS A 1 116 ? 1.303 -5.008 -21.25 1 70.06 116 HIS A C 1
ATOM 900 O O . HIS A 1 116 ? 1.02 -3.969 -21.844 1 70.06 116 HIS A O 1
ATOM 906 N N . ASP A 1 117 ? 2.025 -5.895 -21.797 1 61.06 117 ASP A N 1
ATOM 907 C CA . ASP A 1 117 ? 2.404 -5.758 -23.203 1 61.06 117 ASP A CA 1
ATOM 908 C C . ASP A 1 117 ? 1.177 -5.551 -24.078 1 61.06 117 ASP A C 1
ATOM 910 O O . ASP A 1 117 ? 1.251 -5.707 -25.297 1 61.06 117 ASP A O 1
ATOM 914 N N . VAL A 1 118 ? 0.053 -5.5 -23.531 1 50.56 118 VAL A N 1
ATOM 915 C CA . VAL A 1 118 ? -0.75 -4.934 -24.609 1 50.56 118 VAL A CA 1
ATOM 916 C C . VAL A 1 118 ? -0.303 -3.502 -24.891 1 50.56 118 VAL A C 1
ATOM 918 O O . VAL A 1 118 ? -0.202 -2.684 -23.969 1 50.56 118 VAL A O 1
ATOM 921 N N . PRO A 1 119 ? 0.543 -3.441 -25.953 1 46.78 119 PRO A N 1
ATOM 922 C CA . PRO A 1 119 ? 1.168 -2.191 -26.391 1 46.78 119 PRO A CA 1
ATOM 923 C C . PRO A 1 119 ? 0.25 -0.982 -26.219 1 46.78 119 PRO A C 1
ATOM 925 O O . PRO A 1 119 ? -0.806 -0.912 -26.844 1 46.78 119 PRO A O 1
ATOM 928 N N . TYR A 1 120 ? -0.122 -0.644 -25.094 1 43.28 120 TYR A N 1
ATOM 929 C CA . TYR A 1 120 ? -0.693 0.667 -25.375 1 43.28 120 TYR A CA 1
ATOM 930 C C . TYR A 1 120 ? 0.301 1.541 -26.141 1 43.28 120 TYR A C 1
ATOM 932 O O . TYR A 1 120 ? 1.501 1.511 -25.859 1 43.28 120 TYR A O 1
ATOM 940 N N . ALA A 1 121 ? -0.058 1.975 -27.344 1 48 121 ALA A N 1
ATOM 941 C CA . ALA A 1 121 ? 0.683 2.588 -28.453 1 48 121 ALA A CA 1
ATOM 942 C C . ALA A 1 121 ? 1.883 3.375 -27.938 1 48 121 ALA A C 1
ATOM 944 O O . ALA A 1 121 ? 2.955 3.355 -28.547 1 48 121 ALA A O 1
ATOM 945 N N . GLY A 1 122 ? 1.862 4.301 -27.109 1 48.97 122 GLY A N 1
ATOM 946 C CA . GLY A 1 122 ? 2.766 5.43 -26.953 1 48.97 122 GLY A CA 1
ATOM 947 C C . GLY A 1 122 ? 3.551 5.375 -25.656 1 48.97 122 GLY A C 1
ATOM 948 O O . GLY A 1 122 ? 4.383 6.25 -25.391 1 48.97 122 GLY A O 1
ATOM 949 N N . GLN A 1 123 ? 3.027 4.707 -24.703 1 53.47 123 GLN A N 1
ATOM 950 C CA . GLN A 1 123 ? 3.768 4.918 -23.469 1 53.47 123 GLN A CA 1
ATOM 951 C C . GLN A 1 123 ? 4.945 3.955 -23.359 1 53.47 123 GLN A C 1
ATOM 953 O O . GLN A 1 123 ? 4.82 2.771 -23.688 1 53.47 123 GLN A O 1
ATOM 958 N N . ARG A 1 124 ? 6.059 4.414 -23.406 1 56.38 124 ARG A N 1
ATOM 959 C CA . ARG A 1 124 ? 7.293 3.666 -23.203 1 56.38 124 ARG A CA 1
ATOM 960 C C . ARG A 1 124 ? 7.141 2.664 -22.062 1 56.38 124 ARG A C 1
ATOM 962 O O . ARG A 1 124 ? 6.566 2.984 -21.016 1 56.38 124 ARG A O 1
ATOM 969 N N . PRO A 1 125 ? 7.379 1.453 -22.375 1 58.84 125 PRO A N 1
ATOM 970 C CA . PRO A 1 125 ? 7.227 0.448 -21.328 1 58.84 125 PRO A CA 1
ATOM 971 C C . PRO A 1 125 ? 8.031 0.78 -20.078 1 58.84 125 PRO A C 1
ATOM 973 O O . PRO A 1 125 ? 9.148 1.29 -20.172 1 58.84 125 PRO A O 1
ATOM 976 N N . SER A 1 126 ? 7.391 0.956 -18.953 1 73.44 126 SER A N 1
ATOM 977 C CA . SER A 1 126 ? 8.109 1.233 -17.703 1 73.44 126 SER A CA 1
ATOM 978 C C . SER A 1 126 ? 8.734 -0.035 -17.141 1 73.44 126 SER A C 1
ATOM 980 O O . SER A 1 126 ? 8.086 -1.083 -17.094 1 73.44 126 SER A O 1
ATOM 982 N N . VAL A 1 127 ? 10.016 0.009 -17.047 1 85.12 127 VAL A N 1
ATOM 983 C CA . VAL A 1 127 ? 10.797 -1.107 -16.531 1 85.12 127 VAL A CA 1
ATOM 984 C C . VAL A 1 127 ? 10.438 -1.365 -15.078 1 85.12 127 VAL A C 1
ATOM 986 O O . VAL A 1 127 ? 10.359 -0.432 -14.273 1 85.12 127 VAL A O 1
ATOM 989 N N . CYS A 1 128 ? 10.062 -2.543 -14.805 1 92.38 128 CYS A N 1
ATOM 990 C CA . CYS A 1 128 ? 9.742 -2.92 -13.43 1 92.38 128 CYS A CA 1
ATOM 991 C C . CYS A 1 128 ? 11.008 -3.148 -12.617 1 92.38 128 CYS A C 1
ATOM 993 O O . CYS A 1 128 ? 11.82 -4.016 -12.945 1 92.38 128 CYS A O 1
ATOM 995 N N . THR A 1 129 ? 11.109 -2.361 -11.578 1 92.19 129 THR A N 1
ATOM 996 C CA . THR A 1 129 ? 12.297 -2.43 -10.727 1 92.19 129 THR A CA 1
ATOM 997 C C . THR A 1 129 ? 12.367 -3.775 -10.008 1 92.19 129 THR A C 1
ATOM 999 O O . THR A 1 129 ? 13.461 -4.305 -9.781 1 92.19 129 THR A O 1
ATOM 1002 N N . PHE A 1 130 ? 11.32 -4.359 -9.68 1 95.31 130 PHE A N 1
ATOM 1003 C CA . PHE A 1 130 ? 11.289 -5.625 -8.953 1 95.31 130 PHE A CA 1
ATOM 1004 C C . PHE A 1 130 ? 11.734 -6.77 -9.859 1 95.31 130 PHE A C 1
ATOM 1006 O O . PHE A 1 130 ? 12.469 -7.656 -9.43 1 95.31 130 PHE A O 1
ATOM 1013 N N . CYS A 1 131 ? 11.258 -6.754 -11.031 1 94.06 131 CYS A N 1
ATOM 1014 C CA . CYS A 1 131 ? 11.695 -7.738 -12.016 1 94.06 131 CYS A CA 1
ATOM 1015 C C . CYS A 1 131 ? 13.203 -7.676 -12.219 1 94.06 131 CYS A C 1
ATOM 1017 O O . CYS A 1 131 ? 13.875 -8.711 -12.266 1 94.06 131 CYS A O 1
ATOM 1019 N N . VAL A 1 132 ? 13.719 -6.508 -12.383 1 94.31 132 VAL A N 1
ATOM 1020 C CA . VAL A 1 132 ? 15.148 -6.297 -12.625 1 94.31 132 VAL A CA 1
ATOM 1021 C C . VAL A 1 132 ? 15.953 -6.812 -11.438 1 94.31 132 VAL A C 1
ATOM 1023 O O . VAL A 1 132 ? 16.969 -7.488 -11.617 1 94.31 132 VAL A O 1
ATOM 1026 N N . ASN A 1 133 ? 15.469 -6.43 -10.227 1 94.12 133 ASN A N 1
ATOM 1027 C CA . ASN A 1 133 ? 16.172 -6.848 -9.016 1 94.12 133 ASN A CA 1
ATOM 1028 C C . ASN A 1 133 ? 16.188 -8.367 -8.875 1 94.12 133 ASN A C 1
ATOM 1030 O O . ASN A 1 133 ? 17.188 -8.945 -8.453 1 94.12 133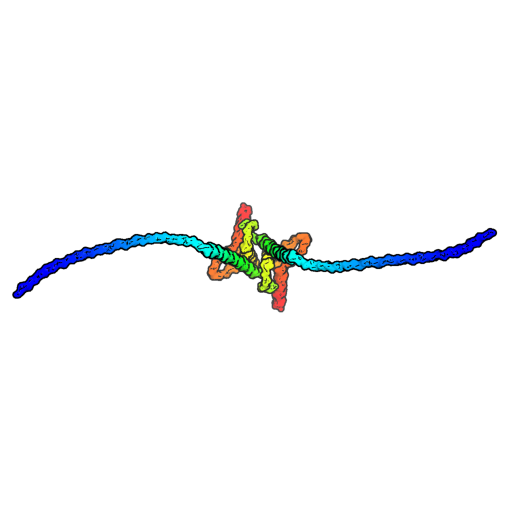 ASN A O 1
ATOM 1034 N N . GLU A 1 134 ? 15.102 -8.992 -9.219 1 93.81 134 GLU A N 1
ATOM 1035 C CA . 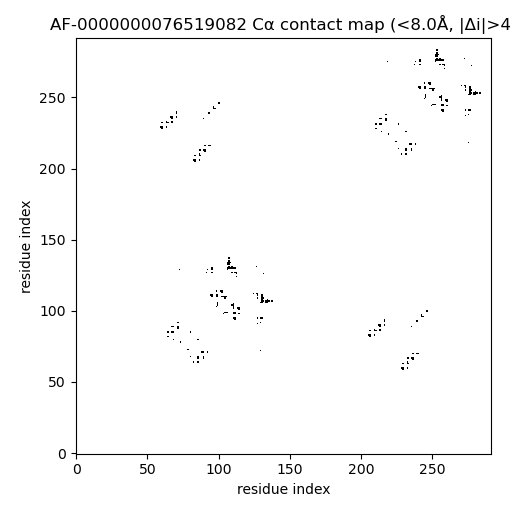GLU A 1 134 ? 15.023 -10.445 -9.141 1 93.81 134 GLU A CA 1
ATOM 1036 C C . GLU A 1 134 ? 15.969 -11.102 -10.148 1 93.81 134 GLU A C 1
ATOM 1038 O O . GLU A 1 134 ? 16.578 -12.141 -9.867 1 93.81 134 GLU A O 1
ATOM 1043 N N . PHE A 1 135 ? 16.047 -10.555 -11.344 1 93 135 PHE A N 1
ATOM 1044 C CA . PHE A 1 135 ? 16.953 -11.055 -12.375 1 93 135 PHE A CA 1
ATOM 1045 C C . PHE A 1 135 ? 18.406 -10.977 -11.914 1 93 135 PHE A C 1
ATOM 1047 O O . PHE A 1 135 ? 19.156 -11.938 -12.055 1 93 135 PHE A O 1
ATOM 1054 N N . LYS A 1 136 ? 18.766 -9.898 -11.383 1 93.88 136 LYS A N 1
ATOM 1055 C CA . LYS A 1 136 ? 20.125 -9.695 -10.883 1 93.88 136 LYS A CA 1
ATOM 1056 C C . LYS A 1 136 ? 20.453 -10.68 -9.758 1 93.88 136 LYS A C 1
ATOM 1058 O O . LYS A 1 136 ? 21.562 -11.211 -9.695 1 93.88 136 LYS A O 1
ATOM 1063 N N . GLN A 1 137 ? 19.531 -10.891 -8.891 1 91.12 137 GLN A N 1
ATOM 1064 C CA . GLN A 1 137 ? 19.734 -11.805 -7.77 1 91.12 137 GLN A CA 1
ATOM 1065 C C . GLN A 1 137 ? 19.922 -13.242 -8.258 1 91.12 137 GLN A C 1
ATOM 1067 O O . GLN A 1 137 ? 20.781 -13.969 -7.742 1 91.12 137 GLN A O 1
ATOM 1072 N N . ARG A 1 138 ? 19.156 -13.617 -9.172 1 91.06 138 ARG A N 1
ATOM 1073 C CA . ARG A 1 138 ? 19.266 -14.961 -9.734 1 91.06 138 ARG A CA 1
ATOM 1074 C C . ARG A 1 138 ? 20.594 -15.148 -10.445 1 91.06 138 ARG A C 1
ATOM 1076 O O . ARG A 1 138 ? 21.219 -16.219 -10.359 1 91.06 138 ARG A O 1
ATOM 1083 N N . GLN A 1 139 ? 21.047 -14.164 -11.125 1 91.62 139 GLN A N 1
ATOM 1084 C CA . GLN A 1 139 ? 22.328 -14.219 -11.805 1 91.62 139 GLN A CA 1
ATOM 1085 C C . GLN A 1 139 ? 23.469 -14.391 -10.812 1 91.62 139 GLN A C 1
ATOM 1087 O O . GLN A 1 139 ? 24.391 -15.18 -11.047 1 91.62 139 GLN A O 1
ATOM 1092 N N . LYS A 1 140 ? 23.359 -13.68 -9.727 1 91.44 140 LYS A N 1
ATOM 1093 C CA . LYS A 1 140 ? 24.375 -13.789 -8.68 1 91.44 140 LYS A CA 1
ATOM 1094 C C . LYS A 1 140 ? 24.391 -15.18 -8.07 1 91.44 140 LYS A C 1
ATOM 1096 O O . LYS A 1 140 ? 25.469 -15.727 -7.793 1 91.44 140 LYS A O 1
ATOM 1101 N N . GLU A 1 141 ? 23.25 -15.711 -7.844 1 89.5 141 GLU A N 1
ATOM 1102 C CA . GLU A 1 141 ? 23.125 -17.047 -7.258 1 89.5 141 GLU A CA 1
ATOM 1103 C C . GLU A 1 141 ? 23.688 -18.109 -8.203 1 89.5 141 GLU A C 1
ATOM 1105 O O . GLU A 1 141 ? 24.297 -19.078 -7.758 1 89.5 141 GLU A O 1
ATOM 1110 N N . LEU A 1 142 ? 23.516 -17.922 -9.438 1 91.12 142 LEU A N 1
ATOM 1111 C CA . LEU A 1 142 ? 24.016 -18.859 -10.438 1 91.12 142 LEU A CA 1
ATOM 1112 C C . LEU A 1 142 ? 25.531 -18.781 -10.555 1 91.12 142 LEU A C 1
ATOM 1114 O O . LEU A 1 142 ? 26.203 -19.797 -10.719 1 91.12 142 LEU A O 1
ATOM 1118 N N . GLU A 1 143 ? 26.031 -17.641 -10.422 1 91.75 143 GLU A N 1
ATOM 1119 C CA . GLU A 1 143 ? 27.469 -17.422 -10.492 1 91.75 143 GLU A CA 1
ATOM 1120 C C . GLU A 1 143 ? 28.172 -18 -9.266 1 91.75 143 GLU A C 1
ATOM 1122 O O . GLU A 1 143 ? 29.312 -18.469 -9.344 1 91.75 143 GLU A O 1
ATOM 1127 N N . GLU A 1 144 ? 27.5 -17.953 -8.141 1 90.81 144 GLU A N 1
ATOM 1128 C CA . GLU A 1 144 ? 28.078 -18.469 -6.906 1 90.81 144 GLU A CA 1
ATOM 1129 C C . GLU A 1 144 ? 28.047 -20 -6.887 1 90.81 144 GLU A C 1
ATOM 1131 O O . GLU A 1 144 ? 28.797 -20.625 -6.141 1 90.81 144 GLU A O 1
ATOM 1136 N N . GLN A 1 145 ? 27.266 -20.641 -7.609 1 86.38 145 GLN A N 1
ATOM 1137 C CA . GLN A 1 145 ? 27.156 -22.094 -7.664 1 86.38 145 GLN A CA 1
ATOM 1138 C C . GLN A 1 145 ? 28.203 -22.672 -8.609 1 86.38 145 GLN A C 1
ATOM 1140 O O . GLN A 1 145 ? 28.469 -23.875 -8.57 1 86.38 145 GLN A O 1
ATOM 1145 N N . ILE A 1 146 ? 28.797 -21.938 -9.328 1 75.44 146 ILE A N 1
ATOM 1146 C CA . ILE A 1 146 ? 29.906 -22.406 -10.172 1 75.44 146 ILE A CA 1
ATOM 1147 C C . ILE A 1 146 ? 31.219 -22.203 -9.438 1 75.44 146 ILE A C 1
ATOM 1149 O O . ILE A 1 146 ? 31.484 -21.125 -8.898 1 75.44 146 ILE A O 1
ATOM 1153 N N . MET B 1 1 ? 30.953 112.562 -67.438 1 26.23 1 MET B N 1
ATOM 1154 C CA . MET B 1 1 ? 30.172 112.438 -66.188 1 26.23 1 MET B CA 1
ATOM 1155 C C . MET B 1 1 ? 30.828 111.375 -65.25 1 26.23 1 MET B C 1
ATOM 1157 O O . MET B 1 1 ? 31.594 110.562 -65.75 1 26.23 1 MET B O 1
ATOM 1161 N N . GLU B 1 2 ? 30.578 111.562 -63.938 1 28.02 2 GLU B N 1
ATOM 1162 C CA . GLU B 1 2 ? 31.078 111.438 -62.562 1 28.02 2 GLU B CA 1
ATOM 1163 C C . GLU B 1 2 ? 30.969 110 -62.031 1 28.02 2 GLU B C 1
ATOM 1165 O O . GLU B 1 2 ? 29.891 109.562 -61.688 1 28.02 2 GLU B O 1
ATOM 1170 N N . PHE B 1 3 ? 31.547 109.062 -62.719 1 32.97 3 PHE B N 1
ATOM 1171 C CA . PHE B 1 3 ? 31.469 107.625 -62.406 1 32.97 3 PHE B CA 1
ATOM 1172 C C . PHE B 1 3 ? 31.969 107.375 -61 1 32.97 3 PHE B C 1
ATOM 1174 O O . PHE B 1 3 ? 33.156 107.5 -60.719 1 32.97 3 PHE B O 1
ATOM 1181 N N . LEU B 1 4 ? 31.047 107.625 -59.938 1 27.53 4 LEU B N 1
ATOM 1182 C CA . LEU B 1 4 ? 31.047 107.625 -58.5 1 27.53 4 LEU B CA 1
ATOM 1183 C C . LEU B 1 4 ? 31.484 106.25 -57.938 1 27.53 4 LEU B C 1
ATOM 1185 O O . LEU B 1 4 ? 30.875 105.25 -58.281 1 27.53 4 LEU B O 1
ATOM 1189 N N . GLY B 1 5 ? 32.688 106.062 -57.562 1 25.62 5 GLY B N 1
ATOM 1190 C CA . GLY B 1 5 ? 33.562 105 -57.094 1 25.62 5 GLY B CA 1
ATOM 1191 C C . GLY B 1 5 ? 33.094 104.375 -55.812 1 25.62 5 GLY B C 1
ATOM 1192 O O . GLY B 1 5 ? 33.719 103.438 -55.312 1 25.62 5 GLY B O 1
ATOM 1193 N N . MET B 1 6 ? 32.062 105 -55.031 1 27.44 6 MET B N 1
ATOM 1194 C CA . MET B 1 6 ? 32.438 104.938 -53.625 1 27.44 6 MET B CA 1
ATOM 1195 C C . MET B 1 6 ? 32.344 103.5 -53.062 1 27.44 6 MET B C 1
ATOM 1197 O O . MET B 1 6 ? 31.453 102.75 -53.469 1 27.44 6 MET B O 1
ATOM 1201 N N . HIS B 1 7 ? 33.375 103 -52.406 1 26.94 7 HIS B N 1
ATOM 1202 C CA . HIS B 1 7 ? 33.906 101.812 -51.75 1 26.94 7 HIS B CA 1
ATOM 1203 C C . HIS B 1 7 ? 33.125 101.5 -50.469 1 26.94 7 HIS B C 1
ATOM 1205 O O . HIS B 1 7 ? 33.25 102.188 -49.469 1 26.94 7 HIS B O 1
ATOM 1211 N N . ASP B 1 8 ? 31.766 101.312 -50.469 1 26.64 8 ASP B N 1
ATOM 1212 C CA . ASP B 1 8 ? 31.062 101.25 -49.188 1 26.64 8 ASP B CA 1
ATOM 1213 C C . ASP B 1 8 ? 31.5 100.062 -48.375 1 26.64 8 ASP B C 1
ATOM 1215 O O . ASP B 1 8 ? 31.562 98.938 -48.875 1 26.64 8 ASP B O 1
ATOM 1219 N N . THR B 1 9 ? 32.344 100.25 -47.344 1 29.11 9 THR B N 1
ATOM 1220 C CA . THR B 1 9 ? 33 99.375 -46.344 1 29.11 9 THR B CA 1
ATOM 1221 C C . THR B 1 9 ? 31.969 98.688 -45.5 1 29.11 9 THR B C 1
ATOM 1223 O O . THR B 1 9 ? 31.219 99.312 -44.75 1 29.11 9 THR B O 1
ATOM 1226 N N . SER B 1 10 ? 31.328 97.562 -45.906 1 30.89 10 SER B N 1
ATOM 1227 C CA . SER B 1 10 ? 30.266 96.812 -45.312 1 30.89 10 SER B CA 1
ATOM 1228 C C . SER B 1 10 ? 30.734 96.125 -44.031 1 30.89 10 SER B C 1
ATOM 1230 O O . SER B 1 10 ? 31.688 95.375 -44 1 30.89 10 SER B O 1
ATOM 1232 N N . SER B 1 11 ? 30.703 96.875 -42.844 1 31.75 11 SER B N 1
ATOM 1233 C CA . SER B 1 11 ? 31.141 96.5 -41.5 1 31.75 11 SER B CA 1
ATOM 1234 C C . SER B 1 11 ? 30.391 95.25 -41.031 1 31.75 11 SER B C 1
ATOM 1236 O O . SER B 1 11 ? 29.172 95.188 -41.094 1 31.75 11 SER B O 1
ATOM 1238 N N . PRO B 1 12 ? 30.984 94.062 -41 1 33.28 12 PRO B N 1
ATOM 1239 C CA . PRO B 1 12 ? 30.406 92.75 -40.625 1 33.28 12 PRO B CA 1
ATOM 1240 C C . PRO B 1 12 ? 29.891 92.75 -39.188 1 33.28 12 PRO B C 1
ATOM 1242 O O . PRO B 1 12 ? 30.531 93.25 -38.281 1 33.28 12 PRO B O 1
ATOM 1245 N N . ASN B 1 13 ? 28.578 92.938 -38.875 1 27.47 13 ASN B N 1
ATOM 1246 C CA . ASN B 1 13 ? 27.891 92.938 -37.594 1 27.47 13 ASN B CA 1
ATOM 1247 C C . ASN B 1 13 ? 28.156 91.625 -36.844 1 27.47 13 ASN B C 1
ATOM 1249 O O . ASN B 1 13 ? 27.906 90.5 -37.375 1 27.47 13 ASN B O 1
ATOM 1253 N N . THR B 1 14 ? 29.078 91.562 -35.875 1 30.55 14 THR B N 1
ATOM 1254 C CA . THR B 1 14 ? 29.531 90.5 -34.969 1 30.55 14 THR B CA 1
ATOM 1255 C C . THR B 1 14 ? 28.359 90 -34.156 1 30.55 14 THR B C 1
ATOM 1257 O O . THR B 1 14 ? 27.75 90.75 -33.375 1 30.55 14 THR B O 1
ATOM 1260 N N . GLN B 1 15 ? 27.547 89.062 -34.656 1 27.44 15 GLN B N 1
ATOM 1261 C CA . GLN B 1 15 ? 26.422 88.438 -34 1 27.44 15 GLN B CA 1
ATOM 1262 C C . GLN B 1 15 ? 26.844 87.812 -32.688 1 27.44 15 GLN B C 1
ATOM 1264 O O . GLN B 1 15 ? 27.781 87 -32.656 1 27.44 15 GLN B O 1
ATOM 1269 N N . SER B 1 16 ? 26.719 88.5 -31.516 1 33.94 16 SER B N 1
ATOM 1270 C CA . SER B 1 16 ? 27.031 88.062 -30.172 1 33.94 16 SER B CA 1
ATOM 1271 C C . SER B 1 16 ? 26.297 86.75 -29.828 1 33.94 16 SER B C 1
ATOM 1273 O O . SER B 1 16 ? 25.125 86.625 -30.172 1 33.94 16 SER B O 1
ATOM 1275 N N . SER B 1 17 ? 27.016 85.625 -29.719 1 38.34 17 SER B N 1
ATOM 1276 C CA . SER B 1 17 ? 26.594 84.312 -29.438 1 38.34 17 SER B CA 1
ATOM 1277 C C . SER B 1 17 ? 25.781 84.188 -28.156 1 38.34 17 SER B C 1
ATOM 1279 O O . SER B 1 17 ? 26.094 84.875 -27.172 1 38.34 17 SER B O 1
ATOM 1281 N N . PRO B 1 18 ? 24.453 83.938 -28.219 1 44.25 18 PRO B N 1
ATOM 1282 C CA . PRO B 1 18 ? 23.594 83.938 -27.047 1 44.25 18 PRO B CA 1
ATOM 1283 C C . PRO B 1 18 ? 24.156 83.062 -25.906 1 44.25 18 PRO B C 1
ATOM 1285 O O . PRO B 1 18 ? 24.984 82.188 -26.141 1 44.25 18 PRO B O 1
ATOM 1288 N N . PRO B 1 19 ? 24.203 83.625 -24.672 1 44.72 19 PRO B N 1
ATOM 1289 C CA . PRO B 1 19 ? 24.828 82.938 -23.516 1 44.72 19 PRO B CA 1
ATOM 1290 C C . PRO B 1 19 ? 24.297 81.5 -23.312 1 44.72 19 PRO B C 1
ATOM 1292 O O . PRO B 1 19 ? 23.203 81.188 -23.75 1 44.72 19 PRO B O 1
ATOM 1295 N N . PRO B 1 20 ? 25.188 80.562 -23.047 1 45.38 20 PRO B N 1
ATOM 1296 C CA . PRO B 1 20 ? 24.859 79.125 -22.938 1 45.38 20 PRO B CA 1
ATOM 1297 C C . PRO B 1 20 ? 23.75 78.875 -21.906 1 45.38 20 PRO B C 1
ATOM 1299 O O . PRO B 1 20 ? 23.562 79.688 -20.984 1 45.38 20 PRO B O 1
ATOM 1302 N N . PRO B 1 21 ? 22.688 78.125 -22.234 1 45.69 21 PRO B N 1
ATOM 1303 C CA . PRO B 1 21 ? 21.516 77.875 -21.406 1 45.69 21 PRO B CA 1
ATOM 1304 C C . PRO B 1 21 ? 21.891 77.375 -20 1 45.69 21 PRO B C 1
ATOM 1306 O O . PRO B 1 21 ? 22.984 76.812 -19.812 1 45.69 21 PRO B O 1
ATOM 1309 N N . PRO B 1 22 ? 21.344 77.875 -18.891 1 41.88 22 PRO B N 1
ATOM 1310 C CA . PRO B 1 22 ? 21.656 77.562 -17.5 1 41.88 22 PRO B CA 1
ATOM 1311 C C . PRO B 1 22 ? 21.594 76.062 -17.234 1 41.88 22 PRO B C 1
ATOM 1313 O O . PRO B 1 22 ? 20.859 75.312 -17.922 1 41.88 22 PRO B O 1
ATOM 1316 N N . LEU B 1 23 ? 22.656 75.375 -16.734 1 37.31 23 LEU B N 1
ATOM 1317 C CA . LEU B 1 23 ? 22.844 74 -16.344 1 37.31 23 LEU B CA 1
ATOM 1318 C C . LEU B 1 23 ? 21.766 73.562 -15.344 1 37.31 23 LEU B C 1
ATOM 1320 O O . LEU B 1 23 ? 21.547 74.188 -14.328 1 37.31 23 LEU B O 1
ATOM 1324 N N . CYS B 1 24 ? 20.594 73 -15.812 1 39.84 24 CYS B N 1
ATOM 1325 C CA . CYS B 1 24 ? 19.547 72.5 -14.961 1 39.84 24 CYS B CA 1
ATOM 1326 C C . CYS B 1 24 ? 20.109 71.5 -13.922 1 39.84 24 CYS B C 1
ATOM 1328 O O . CYS B 1 24 ? 20.938 70.688 -14.25 1 39.84 24 CYS B O 1
ATOM 1330 N N . ALA B 1 25 ? 20.266 72 -12.656 1 40.72 25 ALA B N 1
ATOM 1331 C CA . ALA B 1 25 ? 20.641 71.188 -11.484 1 40.72 25 ALA B CA 1
ATOM 1332 C C . ALA B 1 25 ? 19.812 69.938 -11.383 1 40.72 25 ALA B C 1
ATOM 1334 O O . ALA B 1 25 ? 18.578 70 -11.484 1 40.72 25 ALA B O 1
ATOM 1335 N N . SER B 1 26 ? 20.328 68.812 -11.883 1 39.84 26 SER B N 1
ATOM 1336 C CA . SER B 1 26 ? 19.734 67.438 -11.773 1 39.84 26 SER B CA 1
ATOM 1337 C C . SER B 1 26 ? 19.375 67.125 -10.328 1 39.84 26 SER B C 1
ATOM 1339 O O . SER B 1 26 ? 20.234 67.188 -9.438 1 39.84 26 SER B O 1
ATOM 1341 N N . ALA B 1 27 ? 18.125 67.5 -9.883 1 45.16 27 ALA B N 1
ATOM 1342 C CA . ALA B 1 27 ? 17.609 67.062 -8.586 1 45.16 27 ALA B CA 1
ATOM 1343 C C . ALA B 1 27 ? 17.828 65.625 -8.367 1 45.16 27 ALA B C 1
ATOM 1345 O O . ALA B 1 27 ? 17.656 64.812 -9.297 1 45.16 27 ALA B O 1
ATOM 1346 N N . SER B 1 28 ? 18.719 65.188 -7.43 1 48.59 28 SER B N 1
ATOM 1347 C CA . SER B 1 28 ? 19 63.844 -6.992 1 48.59 28 SER B CA 1
ATOM 1348 C C . SER B 1 28 ? 17.719 63.125 -6.633 1 48.59 28 SER B C 1
ATOM 1350 O O . SER B 1 28 ? 16.859 63.656 -5.945 1 48.59 28 SER B O 1
ATOM 1352 N N . PRO B 1 29 ? 17.266 62.156 -7.43 1 50.81 29 PRO B N 1
ATOM 1353 C CA . PRO B 1 29 ? 16.078 61.406 -7.059 1 50.81 29 PRO B CA 1
ATOM 1354 C C . PRO B 1 29 ? 16.094 60.938 -5.605 1 50.81 29 PRO B C 1
ATOM 1356 O O . PRO B 1 29 ? 17.141 60.5 -5.109 1 50.81 29 PRO B O 1
ATOM 1359 N N . SER B 1 30 ? 15.469 61.625 -4.664 1 49.31 30 SER B N 1
ATOM 1360 C CA . SER B 1 30 ? 15.273 61.156 -3.299 1 49.31 30 SER B CA 1
ATOM 1361 C C . SER B 1 30 ? 14.898 59.688 -3.281 1 49.31 30 SER B C 1
ATOM 1363 O O . SER B 1 30 ? 13.953 59.25 -3.959 1 49.31 30 SER B O 1
ATOM 1365 N N . LEU B 1 31 ? 15.828 58.781 -3.098 1 49.5 31 LEU B N 1
ATOM 1366 C CA . LEU B 1 31 ? 15.609 57.344 -2.867 1 49.5 31 LEU B CA 1
ATOM 1367 C C . LEU B 1 31 ? 14.492 57.125 -1.848 1 49.5 31 LEU B C 1
ATOM 1369 O O . LEU B 1 31 ? 14.633 57.5 -0.68 1 49.5 31 LEU B O 1
ATOM 1373 N N . MET B 1 32 ? 13.211 57.312 -2.176 1 55.19 32 MET B N 1
ATOM 1374 C CA . MET B 1 32 ? 12.141 56.875 -1.294 1 55.19 32 MET B CA 1
ATOM 1375 C C . MET B 1 32 ? 12.461 55.531 -0.671 1 55.19 32 MET B C 1
ATOM 1377 O O . MET B 1 32 ? 12.992 54.656 -1.343 1 55.19 32 MET B O 1
ATOM 1381 N N . PRO B 1 33 ? 12.586 55.406 0.623 1 58.78 33 PRO B N 1
ATOM 1382 C CA . PRO B 1 33 ? 12.82 54.094 1.23 1 58.78 33 PRO B CA 1
ATOM 1383 C C . PRO B 1 33 ? 11.914 53 0.661 1 58.78 33 PRO B C 1
ATOM 1385 O O . PRO B 1 33 ? 10.828 53.312 0.163 1 58.78 33 PRO B O 1
ATOM 1388 N N . PRO B 1 34 ? 12.453 51.969 0.273 1 59.38 34 PRO B N 1
ATOM 1389 C CA . PRO B 1 34 ? 11.539 50.938 -0.23 1 59.38 34 PRO B CA 1
ATOM 1390 C C . PRO B 1 34 ? 10.305 50.781 0.648 1 59.38 34 PRO B C 1
ATOM 1392 O O . PRO B 1 34 ? 10.406 50.781 1.877 1 59.38 34 PRO B O 1
ATOM 1395 N N . HIS B 1 35 ? 9.172 51.188 0.41 1 58.88 35 HIS B N 1
ATOM 1396 C CA . HIS B 1 35 ? 7.875 51.188 1.086 1 58.88 35 HIS B CA 1
ATOM 1397 C C . HIS B 1 35 ? 7.629 49.812 1.75 1 58.88 35 HIS B C 1
ATOM 1399 O O . HIS B 1 35 ? 7.949 48.781 1.179 1 58.88 35 HIS B O 1
ATOM 1405 N N . ARG B 1 36 ? 7.574 49.781 3.17 1 67.88 36 ARG B N 1
ATOM 1406 C CA . ARG B 1 36 ? 7.152 48.656 4.008 1 67.88 36 ARG B CA 1
ATOM 1407 C C . ARG B 1 36 ? 6.211 47.719 3.25 1 67.88 36 ARG B C 1
ATOM 1409 O O . ARG B 1 36 ? 6.227 46.531 3.465 1 67.88 36 ARG B O 1
ATOM 1416 N N . SER B 1 37 ? 5.586 48.375 2.285 1 75.69 37 SER B N 1
ATOM 1417 C CA . SER B 1 37 ? 4.602 47.625 1.5 1 75.69 37 SER B CA 1
ATOM 1418 C C . SER B 1 37 ? 5.266 46.531 0.657 1 75.69 37 SER B C 1
ATOM 1420 O O . SER B 1 37 ? 4.73 45.438 0.521 1 75.69 37 SER B O 1
ATOM 1422 N N . ASP B 1 38 ? 6.512 46.844 0.455 1 79.69 38 ASP B N 1
ATOM 1423 C CA . ASP B 1 38 ? 7.18 45.938 -0.47 1 79.69 38 ASP B CA 1
ATOM 1424 C C . ASP B 1 38 ? 7.648 44.688 0.248 1 79.69 38 ASP B C 1
ATOM 1426 O O . ASP B 1 38 ? 7.508 43.562 -0.276 1 79.69 38 ASP B O 1
ATOM 1430 N N . LYS B 1 39 ? 8.125 44.875 1.489 1 86.31 39 LYS B N 1
ATOM 1431 C CA . LYS B 1 39 ? 8.617 43.75 2.258 1 86.31 39 LYS B CA 1
ATOM 1432 C C . LYS B 1 39 ? 7.469 42.844 2.713 1 86.31 39 LYS B C 1
ATOM 1434 O O . LYS B 1 39 ? 7.574 41.625 2.664 1 86.31 39 LYS B O 1
ATOM 1439 N N . THR B 1 40 ? 6.367 43.531 3.146 1 88.25 40 THR B N 1
ATOM 1440 C CA . THR B 1 40 ? 5.188 42.781 3.553 1 88.25 40 THR B CA 1
ATOM 1441 C C . THR B 1 40 ? 4.621 42 2.379 1 88.25 40 THR B C 1
ATOM 1443 O O . THR B 1 40 ? 4.238 40.844 2.531 1 88.25 40 THR B O 1
ATOM 1446 N N . ASP B 1 41 ? 4.625 42.688 1.259 1 90.5 41 ASP B N 1
ATOM 1447 C CA . ASP B 1 41 ? 4.133 42.062 0.046 1 90.5 41 ASP B CA 1
ATOM 1448 C C . ASP B 1 41 ? 5.008 40.844 -0.334 1 90.5 41 ASP B C 1
ATOM 1450 O O . ASP B 1 41 ? 4.496 39.812 -0.758 1 90.5 41 ASP B O 1
ATOM 1454 N N . LEU B 1 42 ? 6.266 40.969 -0.15 1 91.69 42 LEU B N 1
ATOM 1455 C CA . LEU B 1 42 ? 7.184 39.875 -0.464 1 91.69 42 LEU B CA 1
ATOM 1456 C C . LEU B 1 42 ? 6.973 38.719 0.477 1 91.69 42 LEU B C 1
ATOM 1458 O O . LEU B 1 42 ? 6.977 37.562 0.042 1 91.69 42 LEU B O 1
ATOM 1462 N N . ARG B 1 43 ? 6.844 39 1.741 1 93.94 43 ARG B N 1
ATOM 1463 C CA . ARG B 1 43 ? 6.613 37.969 2.73 1 93.94 43 ARG B CA 1
ATOM 1464 C C . ARG B 1 43 ? 5.336 37.188 2.422 1 93.94 43 ARG B C 1
ATOM 1466 O O . ARG B 1 43 ? 5.297 35.969 2.559 1 93.94 43 ARG B O 1
ATOM 1473 N N . LEU B 1 44 ? 4.32 37.938 2.051 1 94.69 44 LEU B N 1
ATOM 1474 C CA . LEU B 1 44 ? 3.053 37.281 1.702 1 94.69 44 LEU B CA 1
ATOM 1475 C C . LEU B 1 44 ? 3.207 36.406 0.467 1 94.69 44 LEU B C 1
ATOM 1477 O O . LEU B 1 44 ? 2.625 35.312 0.396 1 94.69 44 LEU B O 1
ATOM 1481 N N . ARG B 1 45 ? 4.004 36.844 -0.407 1 94.56 45 ARG B N 1
ATOM 1482 C CA . ARG B 1 45 ? 4.242 36.094 -1.626 1 94.56 45 ARG B CA 1
ATOM 1483 C C . ARG B 1 45 ? 4.988 34.781 -1.321 1 94.56 45 ARG B C 1
ATOM 1485 O O . ARG B 1 45 ? 4.676 33.75 -1.886 1 94.56 45 ARG B O 1
ATOM 1492 N N . ILE B 1 46 ? 5.922 34.875 -0.504 1 96 46 ILE B N 1
ATOM 1493 C CA . ILE B 1 46 ? 6.703 33.688 -0.109 1 96 46 ILE B CA 1
ATOM 1494 C C . ILE B 1 46 ? 5.809 32.688 0.611 1 96 46 ILE B C 1
ATOM 1496 O O . ILE B 1 46 ? 5.875 31.5 0.343 1 96 46 ILE B O 1
ATOM 1500 N N . LYS B 1 47 ? 5.023 33.25 1.526 1 96.38 47 LYS B N 1
ATOM 1501 C CA . LYS B 1 47 ? 4.094 32.375 2.254 1 96.38 47 LYS B CA 1
ATOM 1502 C C . LYS B 1 47 ? 3.137 31.672 1.3 1 96.38 47 LYS B C 1
ATOM 1504 O O . LYS B 1 47 ? 2.854 30.484 1.463 1 96.38 47 LYS B O 1
ATOM 1509 N N . HIS B 1 48 ? 2.621 32.344 0.349 1 96.69 48 HIS B N 1
ATOM 1510 C CA . HIS B 1 48 ? 1.698 31.797 -0.632 1 96.69 48 HIS B CA 1
ATOM 1511 C C . HIS B 1 48 ? 2.375 30.719 -1.471 1 96.69 48 HIS B C 1
ATOM 1513 O O . HIS B 1 48 ? 1.77 29.672 -1.768 1 96.69 48 HIS B O 1
ATOM 1519 N N . ALA B 1 49 ? 3.541 30.969 -1.78 1 97.62 49 ALA B N 1
ATOM 1520 C CA . ALA B 1 49 ? 4.297 30 -2.572 1 97.62 49 ALA B CA 1
ATOM 1521 C C . ALA B 1 49 ? 4.566 28.719 -1.774 1 97.62 49 ALA B C 1
ATOM 1523 O O . ALA B 1 49 ? 4.48 27.625 -2.311 1 97.62 49 ALA B O 1
ATOM 1524 N N . MET B 1 50 ? 4.949 28.844 -0.528 1 97.81 50 MET B N 1
ATOM 1525 C CA . MET B 1 50 ? 5.199 27.703 0.337 1 97.81 50 MET B CA 1
ATOM 1526 C C . MET B 1 50 ? 3.934 26.859 0.511 1 97.81 50 MET B C 1
ATOM 1528 O O . MET B 1 50 ? 3.986 25.641 0.468 1 97.81 50 MET B O 1
ATOM 1532 N N . ASN B 1 51 ? 2.881 27.547 0.697 1 97.69 51 ASN B N 1
ATOM 1533 C CA . ASN B 1 51 ? 1.598 26.875 0.856 1 97.69 51 ASN B CA 1
ATOM 1534 C C . ASN B 1 51 ? 1.198 26.125 -0.411 1 97.69 51 ASN B C 1
ATOM 1536 O O . ASN B 1 51 ? 0.63 25.031 -0.338 1 97.69 51 ASN B O 1
ATOM 1540 N N . ALA B 1 52 ? 1.485 26.781 -1.501 1 97.94 52 ALA B N 1
ATOM 1541 C CA . ALA B 1 52 ? 1.167 26.141 -2.777 1 97.94 52 ALA B CA 1
ATOM 1542 C C . ALA B 1 52 ? 1.982 24.875 -2.973 1 97.94 52 ALA B C 1
ATOM 1544 O O . ALA B 1 52 ? 1.475 23.875 -3.496 1 97.94 52 ALA B O 1
ATOM 1545 N N . ARG B 1 53 ? 3.23 24.922 -2.607 1 97.44 53 ARG B N 1
ATOM 1546 C CA . ARG B 1 53 ? 4.086 23.734 -2.711 1 97.44 53 ARG B CA 1
ATOM 1547 C C . ARG B 1 53 ? 3.574 22.609 -1.824 1 97.44 53 ARG B C 1
ATOM 1549 O O . ARG B 1 53 ? 3.555 21.453 -2.238 1 97.44 53 ARG B O 1
ATOM 1556 N N . GLU B 1 54 ? 3.141 23 -0.646 1 96.69 54 GLU B N 1
ATOM 1557 C CA . GLU B 1 54 ? 2.635 22 0.291 1 96.69 54 GLU B CA 1
ATOM 1558 C C . GLU B 1 54 ? 1.317 21.406 -0.196 1 96.69 54 GLU B C 1
ATOM 1560 O O . GLU B 1 54 ? 1.066 20.203 -0.017 1 96.69 54 GLU B O 1
ATOM 1565 N N . ARG B 1 55 ? 0.519 22.172 -0.783 1 97.31 55 ARG B N 1
ATOM 1566 C CA . ARG B 1 55 ? -0.74 21.688 -1.345 1 97.31 55 ARG B CA 1
ATOM 1567 C C . ARG B 1 55 ? -0.493 20.688 -2.463 1 97.31 55 ARG B C 1
ATOM 1569 O O . ARG B 1 55 ? -1.192 19.672 -2.562 1 97.31 55 ARG B O 1
ATOM 1576 N N . THR B 1 56 ? 0.497 21.031 -3.236 1 97.69 56 THR B N 1
ATOM 1577 C CA . THR B 1 56 ? 0.863 20.125 -4.316 1 97.69 56 THR B CA 1
ATOM 1578 C C . THR B 1 56 ? 1.395 18.812 -3.754 1 97.69 56 THR B C 1
ATOM 1580 O O . THR B 1 56 ? 1.082 17.734 -4.273 1 97.69 56 THR B O 1
ATOM 1583 N N . ARG B 1 57 ? 2.203 18.844 -2.789 1 96.88 57 ARG B N 1
ATOM 1584 C CA . ARG B 1 57 ? 2.756 17.656 -2.15 1 96.88 57 ARG B CA 1
ATOM 1585 C C . ARG B 1 57 ? 1.647 16.766 -1.59 1 96.88 57 ARG B C 1
ATOM 1587 O O . ARG B 1 57 ? 1.646 15.555 -1.807 1 96.88 57 ARG B O 1
ATOM 1594 N N . THR B 1 58 ? 0.733 17.391 -0.898 1 97.12 58 THR B N 1
ATOM 1595 C CA . THR B 1 58 ? -0.389 16.672 -0.316 1 97.12 58 THR B CA 1
ATOM 1596 C C . THR B 1 58 ? -1.247 16.031 -1.407 1 97.12 58 THR B C 1
ATOM 1598 O O . THR B 1 58 ? -1.722 14.906 -1.255 1 97.12 58 THR B O 1
ATOM 1601 N N . ALA B 1 59 ? -1.465 16.781 -2.475 1 98.06 59 ALA B N 1
ATOM 1602 C CA . ALA B 1 59 ? -2.248 16.25 -3.59 1 98.06 59 ALA B CA 1
ATOM 1603 C C . ALA B 1 59 ? -1.589 15.016 -4.191 1 98.06 59 ALA B C 1
ATOM 1605 O O . ALA B 1 59 ? -2.273 14.055 -4.555 1 98.06 59 ALA B O 1
ATOM 1606 N N . SER B 1 60 ? -0.306 15.055 -4.324 1 98.38 60 SER B N 1
ATOM 1607 C CA . SER B 1 60 ? 0.433 13.914 -4.863 1 98.38 60 SER B CA 1
ATOM 1608 C C . SER B 1 60 ? 0.286 12.688 -3.975 1 98.38 60 SER B C 1
ATOM 1610 O O . SER B 1 60 ? 0.158 11.57 -4.473 1 98.38 60 SER B O 1
ATOM 1612 N N . VAL B 1 61 ? 0.315 12.875 -2.713 1 98.31 61 VAL B N 1
ATOM 1613 C CA . VAL B 1 61 ? 0.167 11.773 -1.765 1 98.31 61 VAL B CA 1
ATOM 1614 C C . VAL B 1 61 ? -1.243 11.195 -1.861 1 98.31 61 VAL B C 1
ATOM 1616 O O . VAL B 1 61 ? -1.422 9.977 -1.854 1 98.31 61 VAL B O 1
ATOM 1619 N N . ASN B 1 62 ? -2.191 12.07 -1.903 1 97.62 62 ASN B N 1
ATOM 1620 C CA . ASN B 1 62 ? -3.574 11.633 -2.051 1 97.62 62 ASN B CA 1
ATOM 1621 C C . ASN B 1 62 ? -3.775 10.836 -3.336 1 97.62 62 ASN B C 1
ATOM 1623 O O . ASN B 1 62 ? -4.488 9.828 -3.344 1 97.62 62 ASN B O 1
ATOM 1627 N N . ASP B 1 63 ? -3.186 11.359 -4.379 1 98.44 63 ASP B N 1
ATOM 1628 C CA . ASP B 1 63 ? -3.246 10.625 -5.641 1 98.44 63 ASP B CA 1
ATOM 1629 C C . ASP B 1 63 ? -2.627 9.242 -5.496 1 98.44 63 ASP B C 1
ATOM 1631 O O . ASP B 1 63 ? -3.137 8.266 -6.051 1 98.44 63 ASP B O 1
ATOM 1635 N N . ALA B 1 64 ? -1.532 9.195 -4.832 1 98.69 64 ALA B N 1
ATOM 1636 C CA . ALA B 1 64 ? -0.857 7.914 -4.629 1 98.69 64 ALA B CA 1
ATOM 1637 C C . ALA B 1 64 ? -1.725 6.961 -3.812 1 98.69 64 ALA B C 1
ATOM 1639 O O . ALA B 1 64 ? -1.754 5.754 -4.078 1 98.69 64 ALA B O 1
ATOM 1640 N N . PHE B 1 65 ? -2.48 7.426 -2.914 1 98.56 65 PHE B N 1
ATOM 1641 C CA . PHE B 1 65 ? -3.428 6.617 -2.154 1 98.56 65 PHE B CA 1
ATOM 1642 C C . PHE B 1 65 ? -4.516 6.062 -3.064 1 98.56 65 PHE B C 1
ATOM 1644 O O . PHE B 1 65 ? -4.91 4.898 -2.934 1 98.56 65 PHE B O 1
ATOM 1651 N N . LEU B 1 66 ? -4.996 6.922 -3.877 1 97.44 66 LEU B N 1
ATOM 1652 C CA . LEU B 1 66 ? -6.059 6.504 -4.785 1 97.44 66 LEU B CA 1
ATOM 1653 C C . LEU B 1 66 ? -5.57 5.398 -5.715 1 97.44 66 LEU B C 1
ATOM 1655 O O . LEU B 1 66 ? -6.297 4.438 -5.977 1 97.44 66 LEU B O 1
ATOM 1659 N N . MET B 1 67 ? -4.367 5.535 -6.254 1 97.56 67 MET B N 1
ATOM 1660 C CA . MET B 1 67 ? -3.789 4.52 -7.129 1 97.56 67 MET B CA 1
ATOM 1661 C C . MET B 1 67 ? -3.635 3.193 -6.395 1 97.56 67 MET B C 1
ATOM 1663 O O . MET B 1 67 ? -3.932 2.133 -6.949 1 97.56 67 MET B O 1
ATOM 1667 N N . LEU B 1 68 ? -3.229 3.312 -5.191 1 98 68 LEU B N 1
ATOM 1668 C CA . LEU B 1 68 ? -3.072 2.111 -4.379 1 98 68 LEU B CA 1
ATOM 1669 C C . LEU B 1 68 ? -4.422 1.453 -4.117 1 98 68 LEU B C 1
ATOM 1671 O O . LEU B 1 68 ? -4.555 0.231 -4.219 1 98 68 LEU B O 1
ATOM 1675 N N . ARG B 1 69 ? -5.363 2.221 -3.824 1 97.19 69 ARG B N 1
ATOM 1676 C CA . ARG B 1 69 ? -6.707 1.731 -3.531 1 97.19 69 ARG B CA 1
ATOM 1677 C C . ARG B 1 69 ? -7.289 0.979 -4.723 1 97.19 69 ARG B C 1
ATOM 1679 O O . ARG B 1 69 ? -8.016 0.001 -4.551 1 97.19 69 ARG B O 1
ATOM 1686 N N . ARG B 1 70 ? -6.965 1.404 -5.832 1 96.12 70 ARG B N 1
ATOM 1687 C CA . ARG B 1 70 ? -7.535 0.831 -7.047 1 96.12 70 ARG B CA 1
ATOM 1688 C C . ARG B 1 70 ? -7.027 -0.59 -7.27 1 96.12 70 ARG B C 1
ATOM 1690 O O . ARG B 1 70 ? -7.672 -1.382 -7.961 1 96.12 70 ARG B O 1
ATOM 1697 N N . LEU B 1 71 ? -5.945 -0.97 -6.738 1 96.31 71 LEU B N 1
ATOM 1698 C CA . LEU B 1 71 ? -5.344 -2.277 -6.973 1 96.31 71 LEU B CA 1
ATOM 1699 C C . LEU B 1 71 ? -5.832 -3.295 -5.945 1 96.31 71 LEU B C 1
ATOM 1701 O O . LEU B 1 71 ? -5.613 -4.496 -6.105 1 96.31 71 LEU B O 1
ATOM 1705 N N . ILE B 1 72 ? -6.492 -2.793 -4.902 1 96.88 72 ILE B N 1
ATOM 1706 C CA . ILE B 1 72 ? -6.938 -3.68 -3.834 1 96.88 72 ILE B CA 1
ATOM 1707 C C . ILE B 1 72 ? -8.383 -4.105 -4.086 1 96.88 72 ILE B C 1
ATOM 1709 O O . ILE B 1 72 ? -9.289 -3.268 -4.133 1 96.88 72 ILE B O 1
ATOM 1713 N N . PRO B 1 73 ? -8.547 -5.391 -4.176 1 95.12 73 PRO B N 1
ATOM 1714 C CA . PRO B 1 73 ? -9.93 -5.836 -4.359 1 95.12 73 PRO B CA 1
ATOM 1715 C C . PRO B 1 73 ? -10.789 -5.648 -3.105 1 95.12 73 PRO B C 1
ATOM 1717 O O . PRO B 1 73 ? -10.375 -6.039 -2.01 1 95.12 73 PRO B O 1
ATOM 1720 N N . THR B 1 74 ? -11.781 -4.961 -3.293 1 93.5 74 THR B N 1
ATOM 1721 C CA . THR B 1 74 ? -12.734 -4.77 -2.203 1 93.5 74 THR B CA 1
ATOM 1722 C C . THR B 1 74 ? -14.125 -5.246 -2.611 1 93.5 74 THR B C 1
ATOM 1724 O O . THR B 1 74 ? -14.391 -5.469 -3.795 1 93.5 74 THR B O 1
ATOM 1727 N N . GLN B 1 75 ? -15 -5.543 -1.651 1 89.62 75 GLN B N 1
ATOM 1728 C CA . GLN B 1 75 ? -16.391 -5.918 -1.888 1 89.62 75 GLN B CA 1
ATOM 1729 C C . GLN B 1 75 ? -17.344 -5.039 -1.078 1 89.62 75 GLN B C 1
ATOM 1731 O O . GLN B 1 75 ? -17.391 -5.141 0.15 1 89.62 75 GLN B O 1
ATOM 1736 N N . PRO B 1 76 ? -18.047 -4.141 -1.696 1 89.62 76 PRO B N 1
ATOM 1737 C CA . PRO B 1 76 ? -18.109 -3.91 -3.143 1 89.62 76 PRO B CA 1
ATOM 1738 C C . PRO B 1 76 ? -16.828 -3.262 -3.684 1 89.62 76 PRO B C 1
ATOM 1740 O O . PRO B 1 76 ? -16.016 -2.766 -2.91 1 89.62 76 PRO B O 1
ATOM 1743 N N . LEU B 1 77 ? -16.656 -3.258 -5.031 1 86.38 77 LEU B N 1
ATOM 1744 C CA . LEU B 1 77 ? -15.43 -2.818 -5.695 1 86.38 77 LEU B CA 1
ATOM 1745 C C . LEU B 1 77 ? -15.172 -1.337 -5.441 1 86.38 77 LEU B C 1
ATOM 1747 O O . LEU B 1 77 ? -14.023 -0.896 -5.406 1 86.38 77 LEU B O 1
ATOM 1751 N N . ASN B 1 78 ? -16.141 -0.529 -5.164 1 86.75 78 ASN B N 1
ATOM 1752 C CA . ASN B 1 78 ? -15.984 0.913 -5.004 1 86.75 78 ASN B CA 1
ATOM 1753 C C . ASN B 1 78 ? -16.141 1.334 -3.545 1 86.75 78 ASN B C 1
ATOM 1755 O O . ASN B 1 78 ? -16.453 2.492 -3.258 1 86.75 78 ASN B O 1
ATOM 1759 N N . ARG B 1 79 ? -15.953 0.482 -2.711 1 91.25 79 ARG B N 1
ATOM 1760 C CA . ARG B 1 79 ? -16.016 0.797 -1.289 1 91.25 79 ARG B CA 1
ATOM 1761 C C . ARG B 1 79 ? -15.031 1.893 -0.918 1 91.25 79 ARG B C 1
ATOM 1763 O O . ARG B 1 79 ? -13.844 1.806 -1.258 1 91.25 79 ARG B O 1
ATOM 1770 N N . LYS B 1 80 ? -15.5 2.865 -0.257 1 93.19 80 LYS B N 1
ATOM 1771 C CA . LYS B 1 80 ? -14.625 3.936 0.208 1 93.19 80 LYS B CA 1
ATOM 1772 C C . LYS B 1 80 ? -13.789 3.484 1.407 1 93.19 80 LYS B C 1
ATOM 1774 O O . LYS B 1 80 ? -14.297 2.793 2.293 1 93.19 80 LYS B O 1
ATOM 1779 N N . LEU B 1 81 ? -12.57 3.785 1.374 1 96.5 81 LEU B N 1
ATOM 1780 C CA . LEU B 1 81 ? -11.648 3.445 2.447 1 96.5 81 LEU B CA 1
ATOM 1781 C C . LEU B 1 81 ? -10.938 4.688 2.969 1 96.5 81 LEU B C 1
ATOM 1783 O O . LEU B 1 81 ? -10.625 5.602 2.199 1 96.5 81 LEU B O 1
ATOM 1787 N N . SER B 1 82 ? -10.75 4.691 4.312 1 97.25 82 SER B N 1
ATOM 1788 C CA . SER B 1 82 ? -9.875 5.715 4.875 1 97.25 82 SER B CA 1
ATOM 1789 C C . SER B 1 82 ? -8.414 5.445 4.523 1 97.25 82 SER B C 1
ATOM 1791 O O . SER B 1 82 ? -8.078 4.375 4.008 1 97.25 82 SER B O 1
ATOM 1793 N N . LYS B 1 83 ? -7.621 6.465 4.879 1 97.19 83 LYS B N 1
ATOM 1794 C CA . LYS B 1 83 ? -6.195 6.32 4.598 1 97.19 83 LYS B CA 1
ATOM 1795 C C . LYS B 1 83 ? -5.598 5.145 5.371 1 97.19 83 LYS B C 1
ATOM 1797 O O . LYS B 1 83 ? -4.852 4.344 4.809 1 97.19 83 LYS B O 1
ATOM 1802 N N . ILE B 1 84 ? -5.918 5.105 6.625 1 98.12 84 ILE B N 1
ATOM 1803 C CA . ILE B 1 84 ? -5.355 4.047 7.453 1 98.12 84 ILE B CA 1
ATOM 1804 C C . ILE B 1 84 ? -5.895 2.693 6.996 1 98.12 84 ILE B C 1
ATOM 1806 O O . ILE B 1 84 ? -5.176 1.692 7.012 1 98.12 84 ILE B O 1
ATOM 1810 N N . GLU B 1 85 ? -7.188 2.67 6.645 1 97.56 85 GLU B N 1
ATOM 1811 C CA . GLU B 1 85 ? -7.781 1.438 6.137 1 97.56 85 GLU B CA 1
ATOM 1812 C C . GLU B 1 85 ? -7.094 0.983 4.852 1 97.56 85 GLU B C 1
ATOM 1814 O O . GLU B 1 85 ? -6.824 -0.206 4.676 1 97.56 85 GLU B O 1
ATOM 1819 N N . THR B 1 86 ? -6.766 1.898 3.965 1 98.38 86 THR B N 1
ATOM 1820 C CA . THR B 1 86 ? -6.094 1.577 2.711 1 98.38 86 THR B CA 1
ATOM 1821 C C . THR B 1 86 ? -4.719 0.967 2.977 1 98.38 86 THR B C 1
ATOM 1823 O O . THR B 1 86 ? -4.352 -0.033 2.357 1 98.38 86 THR B O 1
ATOM 1826 N N . LEU B 1 87 ? -4.047 1.522 3.879 1 98.75 87 LEU B N 1
ATOM 1827 C CA . LEU B 1 87 ? -2.715 1.044 4.227 1 98.75 87 LEU B CA 1
ATOM 1828 C C . LEU B 1 87 ? -2.777 -0.366 4.809 1 98.75 87 LEU B C 1
ATOM 1830 O O . LEU B 1 87 ? -2.002 -1.239 4.41 1 98.75 87 LEU B O 1
ATOM 1834 N N . ARG B 1 88 ? -3.662 -0.572 5.703 1 97.94 88 ARG B N 1
ATOM 1835 C CA . ARG B 1 88 ? -3.809 -1.869 6.359 1 97.94 88 ARG B CA 1
ATOM 1836 C C . ARG B 1 88 ? -4.277 -2.932 5.367 1 97.94 88 ARG B C 1
ATOM 1838 O O . ARG B 1 88 ? -3.781 -4.059 5.379 1 97.94 88 ARG B O 1
ATOM 1845 N N . LEU B 1 89 ? -5.215 -2.553 4.527 1 97.5 89 LEU B N 1
ATOM 1846 C CA . LEU B 1 89 ? -5.707 -3.488 3.52 1 97.5 89 LEU B CA 1
ATOM 1847 C C . LEU B 1 89 ? -4.617 -3.816 2.504 1 97.5 89 LEU B C 1
ATOM 1849 O O . LEU B 1 89 ? -4.512 -4.957 2.047 1 97.5 89 LEU B O 1
ATOM 1853 N N . ALA B 1 90 ? -3.85 -2.758 2.145 1 98.5 90 ALA B N 1
ATOM 1854 C CA . ALA B 1 90 ? -2.742 -2.986 1.221 1 98.5 90 ALA B CA 1
ATOM 1855 C C . ALA B 1 90 ? -1.736 -3.975 1.805 1 98.5 90 ALA B C 1
ATOM 1857 O O . ALA B 1 90 ? -1.252 -4.863 1.102 1 98.5 90 ALA B O 1
ATOM 1858 N N . THR B 1 91 ? -1.45 -3.828 3.057 1 98.19 91 THR B N 1
ATOM 1859 C CA . THR B 1 91 ? -0.542 -4.73 3.754 1 98.19 91 THR B CA 1
ATOM 1860 C C . THR B 1 91 ? -1.082 -6.16 3.736 1 98.19 91 THR B C 1
ATOM 1862 O O . THR B 1 91 ? -0.354 -7.102 3.412 1 98.19 91 THR B O 1
ATOM 1865 N N . SER B 1 92 ? -2.318 -6.309 4.051 1 97.12 92 SER B N 1
ATOM 1866 C CA . SER B 1 92 ? -2.951 -7.625 4.066 1 97.12 92 SER B CA 1
ATOM 1867 C C . SER B 1 92 ? -3 -8.227 2.666 1 97.12 92 SER B C 1
ATOM 1869 O O . SER B 1 92 ? -2.84 -9.438 2.502 1 97.12 92 SER B O 1
ATOM 1871 N N . TYR B 1 93 ? -3.217 -7.395 1.716 1 97.88 93 TYR B N 1
ATOM 1872 C CA . TYR B 1 93 ? -3.312 -7.871 0.341 1 97.88 93 TYR B CA 1
ATOM 1873 C C . TYR B 1 93 ? -1.959 -8.352 -0.164 1 97.88 93 TYR B C 1
ATOM 1875 O O . TYR B 1 93 ? -1.871 -9.391 -0.827 1 97.88 93 TYR B O 1
ATOM 1883 N N . ILE B 1 94 ? -0.959 -7.598 0.116 1 98.25 94 ILE B N 1
ATOM 1884 C CA . ILE B 1 94 ? 0.385 -8.008 -0.271 1 98.25 94 ILE B CA 1
ATOM 1885 C C . ILE B 1 94 ? 0.722 -9.344 0.387 1 98.25 94 ILE B C 1
ATOM 1887 O O . ILE B 1 94 ? 1.245 -10.25 -0.265 1 98.25 94 ILE B O 1
ATOM 1891 N N . ALA B 1 95 ? 0.405 -9.484 1.668 1 96.31 95 ALA B N 1
ATOM 1892 C CA . ALA B 1 95 ? 0.628 -10.742 2.373 1 96.31 95 ALA B CA 1
ATOM 1893 C C . ALA B 1 95 ? -0.142 -11.883 1.717 1 96.31 95 ALA B C 1
ATOM 1895 O O . ALA B 1 95 ? 0.374 -13 1.589 1 96.31 95 ALA B O 1
ATOM 1896 N N . HIS B 1 96 ? -1.306 -11.586 1.327 1 96.19 96 HIS B N 1
ATOM 1897 C CA . HIS B 1 96 ? -2.148 -12.562 0.646 1 96.19 96 HIS B CA 1
ATOM 1898 C C . HIS B 1 96 ? -1.525 -13 -0.674 1 96.19 96 HIS B C 1
ATOM 1900 O O . HIS B 1 96 ? -1.412 -14.203 -0.944 1 96.19 96 HIS B O 1
ATOM 1906 N N . LEU B 1 97 ? -1.133 -12.062 -1.522 1 97.31 97 LEU B N 1
ATOM 1907 C CA . LEU B 1 97 ? -0.519 -12.367 -2.811 1 97.31 97 LEU B CA 1
ATOM 1908 C C . LEU B 1 97 ? 0.756 -13.18 -2.627 1 97.31 97 LEU B C 1
ATOM 1910 O O . LEU B 1 97 ? 1.001 -14.133 -3.373 1 97.31 97 LEU B O 1
ATOM 1914 N N . ASN B 1 98 ? 1.491 -12.805 -1.63 1 96.31 98 ASN B N 1
ATOM 1915 C CA . ASN B 1 98 ? 2.721 -13.539 -1.348 1 96.31 98 ASN B CA 1
ATOM 1916 C C . ASN B 1 98 ? 2.432 -14.977 -0.919 1 96.31 98 ASN B C 1
ATOM 1918 O O . ASN B 1 98 ? 3.174 -15.891 -1.271 1 96.31 98 ASN B O 1
ATOM 1922 N N . SER B 1 99 ? 1.423 -15.102 -0.123 1 95.38 99 SER B N 1
ATOM 1923 C CA . SER B 1 99 ? 1.056 -16.438 0.326 1 95.38 99 SER B CA 1
ATOM 1924 C C . SER B 1 99 ? 0.705 -17.344 -0.853 1 95.38 99 SER B C 1
ATOM 1926 O O . SER B 1 99 ? 1.076 -18.516 -0.873 1 95.38 99 SER B O 1
ATOM 1928 N N . ILE B 1 100 ? -0.022 -16.812 -1.789 1 96.75 100 ILE B N 1
ATOM 1929 C CA . ILE B 1 100 ? -0.384 -17.578 -2.979 1 96.75 100 ILE B CA 1
ATOM 1930 C C . ILE B 1 100 ? 0.877 -17.953 -3.748 1 96.75 100 ILE B C 1
ATOM 1932 O O . ILE B 1 100 ? 1.033 -19.109 -4.16 1 96.75 100 ILE B O 1
ATOM 1936 N N . LEU B 1 101 ? 1.775 -17.047 -3.912 1 95.94 101 LEU B N 1
ATOM 1937 C CA . LEU B 1 101 ? 2.975 -17.25 -4.715 1 95.94 101 LEU B CA 1
ATOM 1938 C C . LEU B 1 101 ? 3.904 -18.266 -4.062 1 95.94 101 LEU B C 1
ATOM 1940 O O . LEU B 1 101 ? 4.508 -19.094 -4.746 1 95.94 101 LEU B O 1
ATOM 1944 N N . VAL B 1 102 ? 4.004 -18.25 -2.777 1 94.12 102 VAL B N 1
ATOM 1945 C CA . VAL B 1 102 ? 4.957 -19.078 -2.062 1 94.12 102 VAL B CA 1
ATOM 1946 C C . VAL B 1 102 ? 4.41 -20.5 -1.952 1 94.12 102 VAL B C 1
ATOM 1948 O O . VAL B 1 102 ? 5.156 -21.484 -2.105 1 94.12 102 VAL B O 1
ATOM 1951 N N . THR B 1 103 ? 3.16 -20.641 -1.677 1 94.12 103 THR B N 1
ATOM 1952 C CA . THR B 1 103 ? 2.572 -21.953 -1.453 1 94.12 103 THR B CA 1
ATOM 1953 C C . THR B 1 103 ? 2.178 -22.609 -2.777 1 94.12 103 THR B C 1
ATOM 1955 O O . THR B 1 103 ? 2.131 -23.828 -2.883 1 94.12 103 THR B O 1
ATOM 1958 N N . GLY B 1 104 ? 1.811 -21.797 -3.729 1 94.88 104 GLY B N 1
ATOM 1959 C CA . GLY B 1 104 ? 1.283 -22.297 -4.984 1 94.88 104 GLY B CA 1
ATOM 1960 C C . GLY B 1 104 ? -0.164 -22.75 -4.887 1 94.88 104 GLY B C 1
ATOM 1961 O O . GLY B 1 104 ? -0.689 -23.375 -5.809 1 94.88 104 GLY B O 1
ATOM 1962 N N . ILE B 1 105 ? -0.783 -22.422 -3.787 1 94.5 105 ILE B N 1
ATOM 1963 C CA . ILE B 1 105 ? -2.174 -22.781 -3.531 1 94.5 105 ILE B CA 1
ATOM 1964 C C . ILE B 1 105 ? -3.09 -21.641 -3.965 1 94.5 105 ILE B C 1
ATOM 1966 O O . ILE B 1 105 ? -2.818 -20.469 -3.672 1 94.5 105 ILE B O 1
ATOM 1970 N N . PRO B 1 106 ? -4.098 -22 -4.707 1 94.56 106 PRO B N 1
ATOM 1971 C CA . PRO B 1 106 ? -5.004 -20.938 -5.129 1 94.56 106 PRO B CA 1
ATOM 1972 C C . PRO B 1 106 ? -5.688 -20.234 -3.953 1 94.56 106 PRO B C 1
ATOM 1974 O O . PRO B 1 106 ? -5.855 -20.844 -2.889 1 94.56 106 PRO B O 1
ATOM 1977 N N . ALA B 1 107 ? -6.141 -19.031 -4.215 1 94.06 107 ALA B N 1
ATOM 1978 C CA . ALA B 1 107 ? -6.727 -18.188 -3.176 1 94.06 107 ALA B CA 1
ATOM 1979 C C . ALA B 1 107 ? -7.953 -18.844 -2.557 1 94.06 107 ALA B C 1
ATOM 1981 O O . ALA B 1 107 ? -8.211 -18.703 -1.359 1 94.06 107 ALA B O 1
ATOM 1982 N N . SER B 1 108 ? -8.727 -19.562 -3.348 1 92.75 108 SER B N 1
ATOM 1983 C CA . SER B 1 108 ? -9.969 -20.156 -2.883 1 92.75 108 SER B CA 1
ATOM 1984 C C . SER B 1 108 ? -9.703 -21.266 -1.876 1 92.75 108 SER B C 1
ATOM 1986 O O . SER B 1 108 ? -10.609 -21.688 -1.146 1 92.75 108 SER B O 1
ATOM 1988 N N . GLU B 1 109 ? -8.492 -21.719 -1.772 1 93.56 109 GLU B N 1
ATOM 1989 C CA . GLU B 1 109 ? -8.133 -22.812 -0.878 1 93.56 109 GLU B CA 1
ATOM 1990 C C . GLU B 1 109 ? -7.363 -22.312 0.339 1 93.56 109 GLU B C 1
ATOM 1992 O O . GLU B 1 109 ? -6.668 -23.078 1.004 1 93.56 109 GLU B O 1
ATOM 1997 N N . GLN B 1 110 ? -7.367 -21.109 0.593 1 90.69 110 GLN B N 1
ATOM 1998 C CA . GLN B 1 110 ? -6.883 -20.422 1.788 1 90.69 110 GLN B CA 1
ATOM 1999 C C . GLN B 1 110 ? -5.383 -20.609 1.964 1 90.69 110 GLN B C 1
ATOM 2001 O O . GLN B 1 110 ? -4.926 -21.062 3.021 1 90.69 110 GLN B O 1
ATOM 2006 N N . PRO B 1 111 ? -4.598 -20.234 1.024 1 93.06 111 PRO B N 1
ATOM 2007 C CA . PRO B 1 111 ? -3.141 -20.328 1.109 1 93.06 111 PRO B CA 1
ATOM 2008 C C . PRO B 1 111 ? -2.561 -19.562 2.289 1 93.06 111 PRO B C 1
ATOM 2010 O O . PRO B 1 111 ? -1.514 -19.938 2.824 1 93.06 111 PRO B O 1
ATOM 2013 N N . CYS B 1 112 ? -3.229 -18.484 2.752 1 92.81 112 CYS B N 1
ATOM 2014 C CA . CYS B 1 112 ? -2.727 -17.641 3.826 1 92.81 112 CYS B CA 1
ATOM 2015 C C . CYS B 1 112 ? -2.654 -18.406 5.141 1 92.81 112 CYS B C 1
ATOM 2017 O O . CYS B 1 112 ? -1.764 -18.172 5.957 1 92.81 112 CYS B O 1
ATOM 2019 N N . LEU B 1 113 ? -3.588 -19.203 5.367 1 87.5 113 LEU B N 1
ATOM 2020 C CA . LEU B 1 113 ? -3.592 -20.031 6.57 1 87.5 113 LEU B CA 1
ATOM 2021 C C . LEU B 1 113 ? -2.434 -21.031 6.559 1 87.5 113 LEU B C 1
ATOM 2023 O O . LEU B 1 113 ? -1.842 -21.312 7.602 1 87.5 113 LEU B O 1
ATOM 2027 N N . ARG B 1 114 ? -2.148 -21.578 5.379 1 84.25 114 ARG B N 1
ATOM 2028 C CA . ARG B 1 114 ? -1.104 -22.594 5.23 1 84.25 114 ARG B CA 1
ATOM 2029 C C . ARG B 1 114 ? 0.282 -21.953 5.328 1 84.25 114 ARG B C 1
ATOM 2031 O O . ARG B 1 114 ? 1.23 -22.594 5.781 1 84.25 114 ARG B O 1
ATOM 2038 N N . HIS B 1 115 ? 0.415 -20.781 4.762 1 83.38 115 HIS B N 1
ATOM 2039 C CA . HIS B 1 115 ? 1.691 -20.078 4.781 1 83.38 115 HIS B CA 1
ATOM 2040 C C . HIS B 1 115 ? 2.096 -19.703 6.203 1 83.38 115 HIS B C 1
ATOM 2042 O O . HIS B 1 115 ? 3.268 -19.812 6.57 1 83.38 115 HIS B O 1
ATOM 2048 N N . HIS B 1 116 ? 1.224 -19.172 6.941 1 70 116 HIS B N 1
ATOM 2049 C CA . HIS B 1 116 ? 1.523 -18.719 8.297 1 70 116 HIS B CA 1
ATOM 2050 C C . HIS B 1 116 ? 1.365 -19.844 9.305 1 70 116 HIS B C 1
ATOM 2052 O O . HIS B 1 116 ? 1.545 -19.641 10.508 1 70 116 HIS B O 1
ATOM 2058 N N . ASP B 1 117 ? 0.799 -20.906 8.906 1 60.84 117 ASP B N 1
ATOM 2059 C CA . ASP B 1 117 ? 0.488 -21.969 9.859 1 60.84 117 ASP B CA 1
ATOM 2060 C C . ASP B 1 117 ? 1.729 -22.375 10.648 1 60.84 117 ASP B C 1
ATOM 2062 O O . ASP B 1 117 ? 1.754 -23.438 11.266 1 60.84 117 ASP B O 1
ATOM 2066 N N . VAL B 1 118 ? 2.799 -21.75 10.422 1 50.38 118 VAL B N 1
ATOM 2067 C CA . VAL B 1 118 ? 3.58 -22.156 11.586 1 50.38 118 VAL B CA 1
ATOM 2068 C C . VAL B 1 118 ? 2.963 -21.562 12.852 1 50.38 118 VAL B C 1
ATOM 2070 O O . VAL B 1 118 ? 2.699 -20.359 12.914 1 50.38 118 VAL B O 1
ATOM 2073 N N . PRO B 1 119 ? 2.189 -22.453 13.508 1 46.91 119 PRO B N 1
ATOM 2074 C CA . PRO B 1 119 ? 1.438 -22.125 14.719 1 46.91 119 PRO B CA 1
ATOM 2075 C C . PRO B 1 119 ? 2.18 -21.141 15.617 1 46.91 119 PRO B C 1
ATOM 2077 O O . PRO B 1 119 ? 3.258 -21.453 16.125 1 46.91 119 PRO B O 1
ATOM 2080 N N . TYR B 1 120 ? 2.428 -20 15.211 1 43.31 120 TYR B N 1
ATOM 2081 C CA . TYR B 1 120 ? 2.844 -19.344 16.438 1 43.31 120 TYR B CA 1
ATOM 2082 C C . TYR B 1 120 ? 1.795 -19.516 17.531 1 43.31 120 TYR B C 1
ATOM 2084 O O . TYR B 1 120 ? 0.593 -19.438 17.266 1 43.31 120 TYR B O 1
ATOM 2092 N N . ALA B 1 121 ? 2.139 -20.172 18.641 1 48.19 121 ALA B N 1
ATOM 2093 C CA . ALA B 1 121 ? 1.419 -20.781 19.75 1 48.19 121 ALA B CA 1
ATOM 2094 C C . ALA B 1 121 ? 0.117 -20.031 20.031 1 48.19 121 ALA B C 1
ATOM 2096 O O . ALA B 1 121 ? -0.891 -20.641 20.391 1 48.19 121 ALA B O 1
ATOM 2097 N N . GLY B 1 122 ? -0.016 -18.828 20.062 1 49.19 122 GLY B N 1
ATOM 2098 C CA . GLY B 1 122 ? -1.058 -18.125 20.797 1 49.19 122 GLY B CA 1
ATOM 2099 C C . GLY B 1 122 ? -1.923 -17.25 19.906 1 49.19 122 GLY B C 1
ATOM 2100 O O . GLY B 1 122 ? -2.873 -16.625 20.375 1 49.19 122 GLY B O 1
ATOM 2101 N N . GLN B 1 123 ? -1.384 -16.828 18.844 1 53.5 123 GLN B N 1
ATOM 2102 C CA . GLN B 1 123 ? -2.23 -15.844 18.188 1 53.5 123 GLN B CA 1
ATOM 2103 C C . GLN B 1 123 ? -3.281 -16.516 17.297 1 53.5 123 GLN B C 1
ATOM 2105 O O . GLN B 1 123 ? -2.979 -17.469 16.594 1 53.5 123 GLN B O 1
ATOM 2110 N N . ARG B 1 124 ? -4.434 -16.422 17.641 1 56.31 124 ARG B N 1
ATOM 2111 C CA . ARG B 1 124 ? -5.574 -16.891 16.859 1 56.31 124 ARG B CA 1
ATOM 2112 C C . ARG B 1 124 ? -5.375 -16.609 15.367 1 56.31 124 ARG B C 1
ATOM 2114 O O . ARG B 1 124 ? -4.926 -15.523 14.992 1 56.31 124 ARG B O 1
ATOM 2121 N N . PRO B 1 125 ? -5.426 -17.656 14.633 1 58.78 125 PRO B N 1
ATOM 2122 C CA . PRO B 1 125 ? -5.219 -17.438 13.195 1 58.78 125 PRO B CA 1
ATOM 2123 C C . PRO B 1 125 ? -6.152 -16.375 12.625 1 58.78 125 PRO B C 1
ATOM 2125 O O . PRO B 1 125 ? -7.316 -16.281 13.023 1 58.78 125 PRO B O 1
ATOM 2128 N N . SER B 1 126 ? -5.637 -15.289 12.094 1 73.56 126 SER B N 1
ATOM 2129 C CA . SER B 1 126 ? -6.48 -14.266 11.5 1 73.56 126 SER B CA 1
ATOM 2130 C C . SER B 1 126 ? -6.957 -14.672 10.109 1 73.56 126 SER B C 1
ATOM 2132 O O . SER B 1 126 ? -6.172 -15.18 9.305 1 73.56 126 SER B O 1
ATOM 2134 N N . VAL B 1 127 ? -8.234 -14.742 10.008 1 85.12 127 VAL B N 1
ATOM 2135 C CA . VAL B 1 127 ? -8.891 -15.125 8.766 1 85.12 127 VAL B CA 1
ATOM 2136 C C . VAL B 1 127 ? -8.594 -14.086 7.68 1 85.12 127 VAL B C 1
ATOM 2138 O O . VAL B 1 127 ? -8.703 -12.883 7.918 1 85.12 127 VAL B O 1
ATOM 2141 N N . CYS B 1 128 ? -8.086 -14.539 6.617 1 92.38 128 CYS B N 1
ATOM 2142 C CA . CYS B 1 128 ? -7.805 -13.656 5.496 1 92.38 128 CYS B CA 1
ATOM 2143 C C . CYS B 1 128 ? -9.078 -13.32 4.727 1 92.38 128 CYS B C 1
ATOM 2145 O O . CYS B 1 128 ? -9.734 -14.219 4.195 1 92.38 128 CYS B O 1
ATOM 2147 N N . THR B 1 129 ? -9.367 -12.047 4.695 1 92.25 129 THR B N 1
ATOM 2148 C CA . THR B 1 129 ? -10.578 -11.578 4.031 1 92.25 129 THR B CA 1
ATOM 2149 C C . THR B 1 129 ? -10.516 -11.852 2.533 1 92.25 129 THR B C 1
ATOM 2151 O O . THR B 1 129 ? -11.539 -12.148 1.906 1 92.25 129 THR B O 1
ATOM 2154 N N . PHE B 1 130 ? -9.414 -11.797 1.941 1 95.38 130 PHE B N 1
ATOM 2155 C CA . PHE B 1 130 ? -9.258 -12 0.506 1 95.38 130 PHE B CA 1
ATOM 2156 C C . PHE B 1 130 ? -9.477 -13.469 0.141 1 95.38 130 PHE B C 1
ATOM 2158 O O . PHE B 1 130 ? -10.117 -13.773 -0.867 1 95.38 130 PHE B O 1
ATOM 2165 N N . CYS B 1 131 ? -8.938 -14.305 0.917 1 94.12 131 CYS B N 1
ATOM 2166 C CA . CYS B 1 131 ? -9.164 -15.734 0.729 1 94.12 131 CYS B CA 1
ATOM 2167 C C . CYS B 1 131 ? -10.656 -16.062 0.799 1 94.12 131 CYS B C 1
ATOM 2169 O O . CYS B 1 131 ? -11.164 -16.812 -0.028 1 94.12 131 CYS B O 1
ATOM 2171 N N . VAL B 1 132 ? -11.312 -15.555 1.785 1 94.31 132 VAL B N 1
ATOM 2172 C CA . VAL B 1 132 ? -12.727 -15.812 2.004 1 94.31 132 VAL B CA 1
ATOM 2173 C C . VAL B 1 132 ? -13.539 -15.305 0.809 1 94.31 132 VAL B C 1
ATOM 2175 O O . VAL B 1 132 ? -14.438 -16 0.327 1 94.31 132 VAL B O 1
ATOM 2178 N N . ASN B 1 133 ? -13.195 -14.062 0.384 1 94.19 133 ASN B N 1
ATOM 2179 C CA . ASN B 1 133 ? -13.914 -13.469 -0.741 1 94.19 133 ASN B CA 1
ATOM 2180 C C . ASN B 1 133 ? -13.727 -14.289 -2.018 1 94.19 133 ASN B C 1
ATOM 2182 O O . ASN B 1 133 ? -14.672 -14.445 -2.797 1 94.19 133 ASN B O 1
ATOM 2186 N N . GLU B 1 134 ? -12.555 -14.789 -2.215 1 94 134 GLU B N 1
ATOM 2187 C CA . GLU B 1 134 ? -12.289 -15.609 -3.393 1 94 134 GLU B CA 1
ATOM 2188 C C . GLU B 1 134 ? -13.055 -16.922 -3.338 1 94 134 GLU B C 1
ATOM 2190 O O . GLU B 1 134 ? -13.523 -17.422 -4.363 1 94 134 GLU B O 1
ATOM 2195 N N . PHE B 1 135 ? -13.133 -17.531 -2.191 1 93.19 135 PHE B N 1
ATOM 2196 C CA . PHE B 1 135 ? -13.883 -18.766 -1.994 1 93.19 135 PHE B CA 1
ATOM 2197 C C . PHE B 1 135 ? -15.359 -18.562 -2.32 1 93.19 135 PHE B C 1
ATOM 2199 O O . PHE B 1 135 ? -15.961 -19.359 -3.039 1 93.19 135 PHE B O 1
ATOM 2206 N N . LYS B 1 136 ? -15.891 -17.531 -1.832 1 93.88 136 LYS B N 1
ATOM 2207 C CA . LYS B 1 136 ? -17.297 -17.219 -2.074 1 93.88 136 LYS B CA 1
ATOM 2208 C C . LYS B 1 136 ? -17.562 -16.984 -3.561 1 93.88 136 LYS B C 1
ATOM 2210 O O . LYS B 1 136 ? -18.578 -17.422 -4.09 1 93.88 136 LYS B O 1
ATOM 2215 N N . GLN B 1 137 ? -16.672 -16.312 -4.203 1 91.19 137 GLN B N 1
ATOM 2216 C CA . GLN B 1 137 ? -16.828 -16.016 -5.625 1 91.19 137 GLN B CA 1
ATOM 2217 C C . GLN B 1 137 ? -16.797 -17.297 -6.457 1 91.19 137 GLN B C 1
ATOM 2219 O O . GLN B 1 137 ? -17.562 -17.453 -7.398 1 91.19 137 GLN B O 1
ATOM 2224 N N . ARG B 1 138 ? -15.922 -18.141 -6.133 1 91.12 138 ARG B N 1
ATOM 2225 C CA . ARG B 1 138 ? -15.805 -19.406 -6.844 1 91.12 138 ARG B CA 1
ATOM 2226 C C . ARG B 1 138 ? -17.047 -20.266 -6.641 1 91.12 138 ARG B C 1
ATOM 2228 O O . ARG B 1 138 ? -17.516 -20.922 -7.57 1 91.12 138 ARG B O 1
ATOM 2235 N N . GLN B 1 139 ? -17.578 -20.25 -5.488 1 91.81 139 GLN B N 1
ATOM 2236 C CA . GLN B 1 139 ? -18.797 -21 -5.191 1 91.81 139 GLN B CA 1
ATOM 2237 C C . GLN B 1 139 ? -19.969 -20.484 -6.02 1 91.81 139 GLN B C 1
ATOM 2239 O O . GLN B 1 139 ? -20.75 -21.266 -6.547 1 91.81 139 GLN B O 1
ATOM 2244 N N . LYS B 1 140 ? -20.016 -19.188 -6.133 1 91.62 140 LYS B N 1
ATOM 2245 C CA . LYS B 1 140 ? -21.078 -18.578 -6.926 1 91.62 140 LYS B CA 1
ATOM 2246 C C . LYS B 1 140 ? -20.938 -18.953 -8.398 1 91.62 140 LYS B C 1
ATOM 2248 O O . LYS B 1 140 ? -21.938 -19.219 -9.07 1 91.62 140 LYS B O 1
ATOM 2253 N N . GLU B 1 141 ? -19.75 -18.922 -8.883 1 89.69 141 GLU B N 1
ATOM 2254 C CA . GLU B 1 141 ? -19.5 -19.266 -10.281 1 89.69 141 GLU B CA 1
ATOM 2255 C C . GLU B 1 141 ? -19.828 -20.719 -10.57 1 89.69 141 GLU B C 1
ATOM 2257 O O . GLU B 1 141 ? -20.328 -21.047 -11.641 1 89.69 141 GLU B O 1
ATOM 2262 N N . LEU B 1 142 ? -19.594 -21.547 -9.648 1 91.19 142 LEU B N 1
ATOM 2263 C CA . LEU B 1 142 ? -19.891 -22.969 -9.797 1 91.19 142 LEU B CA 1
ATOM 2264 C C . LEU B 1 142 ? -21.391 -23.219 -9.758 1 91.19 142 LEU B C 1
ATOM 2266 O O . LEU B 1 142 ? -21.906 -24.062 -10.5 1 91.19 142 LEU B O 1
ATOM 2270 N N . GLU B 1 143 ? -22.047 -22.484 -8.977 1 91.81 143 GLU B N 1
ATOM 2271 C CA . GLU B 1 143 ? -23.5 -22.609 -8.867 1 91.81 143 GLU B CA 1
ATOM 2272 C C . GLU B 1 143 ? -24.188 -22.078 -10.117 1 91.81 143 GLU B C 1
ATOM 2274 O O . GLU B 1 143 ? -25.25 -22.594 -10.508 1 91.81 143 GLU B O 1
ATOM 2279 N N . GLU B 1 144 ? -23.609 -21.094 -10.742 1 90.94 144 GLU B N 1
ATOM 2280 C CA . GLU B 1 144 ? -24.203 -20.531 -11.953 1 90.94 144 GLU B CA 1
ATOM 2281 C C . GLU B 1 144 ? -23.969 -21.438 -13.156 1 90.94 144 GLU B C 1
ATOM 2283 O O . GLU B 1 144 ? -24.672 -21.344 -14.156 1 90.94 144 GLU B O 1
ATOM 2288 N N . GLN B 1 145 ? -23.047 -22.281 -13.141 1 86.5 145 GLN B N 1
ATOM 2289 C CA . GLN B 1 145 ? -22.734 -23.203 -14.234 1 86.5 145 GLN B CA 1
ATOM 2290 C C . GLN B 1 145 ? -23.625 -24.438 -14.18 1 86.5 145 GLN B C 1
ATOM 2292 O O . GLN B 1 145 ? -23.719 -25.188 -15.156 1 86.5 145 GLN B O 1
ATOM 2297 N N . ILE B 1 146 ? -24.281 -24.625 -13.211 1 75.69 146 ILE B N 1
ATOM 2298 C CA . ILE B 1 146 ? -25.25 -25.719 -13.117 1 75.69 146 ILE B CA 1
ATOM 2299 C C . ILE B 1 146 ? -26.641 -25.203 -13.508 1 75.69 146 ILE B C 1
ATOM 2301 O O . ILE B 1 146 ? -27.078 -24.156 -13.023 1 75.69 146 ILE B O 1
#

Secondary structure (DSSP, 8-state):
------------------PPPP-------------HHHHHHHHHHHHHHHHHHHHHHHHHHHHHHHHHHHHS--SSTT----HHHHHHHHHHHHHHHHHHHHH---GGG-HHHHHS-S--TTS-PPPPHHHHHHHHHHHHHHHHH-/-----------------PPPPP-------------HHHHHHHHHHHHHHHHHHHHHHHHHHHHHHHHHHHHS--SSTT----HHHHHHHHHHHHHHHHHHHHH---GGG-HHHHHS-S--TTS-PPPPHHHHHHHHHHHHHHHHH-

InterPro domains:
  IPR011598 Myc-type, basic helix-loop-helix (bHLH) domain [PF00010] (49-97)
  IPR011598 Myc-type, basic helix-loop-helix (bHLH) domain [PS50888] (45-97)
  IPR011598 Myc-type, basic helix-loop-helix (bHLH) domain [SM00353] (51-103)
  IPR036638 Helix-loop-helix DNA-binding domain superfamily [G3DSA:4.10.280.10] (43-104)
  IPR036638 Helix-loop-helix DNA-binding domain superfamily [SSF47459] (45-102)
  IPR050283 E-box Binding Transcriptional Regulators [PTHR23349] (26-140)

Solvent-accessible surface area (backbone atoms only — not comparable to full-atom values): 17922 Å² total; per-residue (Å²): 134,84,80,75,78,79,70,82,78,78,75,81,78,79,76,74,74,77,76,79,79,79,81,76,78,78,76,72,78,76,78,68,70,82,54,70,63,53,57,53,51,47,51,51,50,52,51,51,50,52,51,50,53,50,51,50,53,52,50,52,40,52,50,34,50,51,59,36,48,70,74,51,88,46,91,58,75,77,61,87,67,52,73,58,52,42,37,49,49,50,39,52,46,50,50,44,54,48,19,26,67,72,69,68,35,56,50,58,72,40,20,53,59,65,63,56,50,63,70,59,90,76,63,74,83,77,81,55,66,65,30,52,52,41,32,53,51,50,52,52,55,56,56,67,74,100,137,83,83,78,74,82,77,78,80,79,76,82,80,80,77,78,75,76,78,79,78,81,81,78,77,78,74,72,78,76,77,69,70,82,53,70,63,54,59,54,50,48,52,52,48,52,52,52,50,53,51,49,53,49,51,50,52,53,49,52,39,51,50,33,48,51,58,36,49,70,72,49,90,47,89,58,77,79,62,84,68,53,72,56,53,43,37,49,50,48,39,52,46,50,52,43,54,47,20,27,68,74,68,68,35,57,50,58,73,40,20,53,60,65,63,56,52,63,70,58,91,74,64,74,83,76,82,55,67,65,28,53,52,40,33,55,51,50,52,51,54,55,56,69,72,99

Sequence (292 aa):
MEFLGMHDTSSPNTQSSPPPPPLCASASPSLMPPHRSDKTDLRLRIKHAMNARERTRTASVNDAFLMLRRLIPTQPLNRKLSKIETLRLATSYIAHLNSILVTGIPASEQPCLRHHDVPYAGQRPSVCTFCVNEFKQRQKELEEQIMEFLGMHDTSSPNTQSSPPPPPLCASASPSLMPPHRSDKTDLRLRIKHAMNARERTRTASVNDAFLMLRRLIPTQPLNRKLSKIETLRLATSYIAHLNSILVTGIPASEQPCLRHHDVPYAGQRPSVCTFCVNEFKQRQKELEEQI

Foldseek 3Di:
DCPDPPPPPPPDPPPPDPPDDPDPDPPDPPPPPPPPVVVVVVVVVVVVVVVVVVVVVVVVVVVVLVVLLQVQDDVVRPDDDDSVRSVVSSVLVVLLVVLCVVVVDDLLVPSSCVSPPPPPPDDDDDRRPSSVVVVVVVVVVVVVVD/DPPDPDPPPPPPPPPPDPPDDPDPPPPDPPPPPPPPVVVVVVVVVVVVVVVVVVVVVVVVVVVVLVVLLQVQDDVVRPDDDDSVRSVVSSVLVVLLVVLCVVQVDDLLVPSSCVSPPPPPPDDDDDRRPSSVVVVVVVVVVVVVVD

pLDDT: mean 77.65, std 25.0, range [25.62, 98.75]